Protein AF-A0A949MNJ6-F1 (afdb_monomer)

Nearest PDB structures (foldseek):
  7ras-assembly1_B  TM=1.450E-01  e=8.920E+00  Mus musculus

Secondary structure (DSSP, 8-state):
-------------------HHHHHHHHHHHHHHHHHTSSSS--HHHHHHHHSB-HHHHHHHHHHHHHHHHHHHTT-TTHHHHHHHHHHHHHHHHHHHHH--SSHHHHHHHHHHHHHHHHHHHHHH-HHHHHHHHHHHHHHHHHHHHHHHHHH-SSSEE--THHHHHHHHHHHTTS-------THHHH-SS-GGGS------GGGGGS--HHHHHHHHHHHHHHHHHIIIIIHHHHHHHSTTEE---HHHHHHHHHHHHHHHHHHHHHHH--TTTHHHHHHHHHHHHHHHTTT--HHHHHHHHHHHHT--HHHHHHHHHTTTTS----

Mean predicted aligned error: 15.35 Å

Radius of gyration: 26.34 Å; Cα contacts (8 Å, |Δi|>4): 327; chains: 1; bounding box: 56×51×74 Å

Foldseek 3Di:
DDPPPPDDDPDDPLPPDDLPLLVVLLVLLVVLACVLPDDPPDASLRVLLVQADFLQVLVVLVVLLVVLVVVVVVVNPCSVVSNVVSVVSLLRRLQSQLRRDRDPVQSVVQSVLSNVLSSLLCSRLHDVLSVVLLSCQSHPLSVVVSVQCVVPPNQFGEGYNLSVSLLSLLLLVLNADPPPPVCVVVPPDDDCPPPDPPPPPPCVVVSDHVVCSVVVVVCVVVVVVVCCVPVVVVVCVVRPRYDHDDPRSSVVSSNSSNVSNNVSVPVVQDPSVCRVVLVQLQVQLVVLVVVVDDNLVSLVVSCVVSVHDSVVSCVSNVVCVPPDDPD

pLDDT: mean 72.41, std 18.35, range [28.73, 92.75]

Solvent-accessible surface area (backbone atoms only — not comparable to full-atom values): 17923 Å² total; per-residue (Å²): 137,82,84,80,82,80,70,73,77,83,80,71,78,67,48,92,58,80,48,58,61,24,50,49,51,35,53,48,30,52,49,43,28,50,64,28,67,34,90,81,81,54,52,34,62,57,42,43,65,72,49,27,40,28,29,50,63,53,51,50,52,49,53,50,35,54,52,29,45,54,40,28,76,71,67,44,84,68,22,60,59,53,32,52,50,49,51,51,50,51,52,49,21,34,47,45,12,37,30,28,49,81,45,73,69,55,43,54,52,48,39,51,51,43,37,59,51,35,31,60,45,24,30,67,67,33,58,74,52,43,52,53,51,49,56,49,34,36,49,58,33,55,56,42,38,38,62,56,31,52,76,75,48,32,83,36,25,40,35,28,40,51,44,40,49,31,13,49,53,21,32,50,68,65,60,69,68,82,76,79,72,78,55,68,85,79,64,80,74,88,76,68,92,76,56,74,77,73,76,75,57,72,65,65,77,66,57,78,56,55,69,51,52,53,49,50,46,50,49,48,52,50,47,48,52,53,29,51,75,56,48,39,58,51,47,41,70,76,38,73,59,60,38,65,79,51,73,69,21,33,55,50,14,19,51,49,19,26,50,54,47,43,50,51,51,50,67,75,57,47,68,74,88,50,46,59,61,50,53,52,47,50,52,47,27,52,61,43,39,74,70,77,44,57,73,72,56,20,35,48,51,35,14,65,76,67,77,42,61,46,68,60,46,45,52,58,50,62,76,40,76,84,79,76,81,85,127

Sequence (327 aa):
MVEMNSRPKIQFDAQHTKPLASFMLIILCGSVYVMAAGPTGSSSDDWITNNCFNPAKCAATWGETVQLFVAGLKGTPNAFALVSTNISDLVKICFLSAFASADRYQVVINCYLLWVFGASMEQRIGFARIFMLVLLAVLLPWFVVGFEAATRDPASTYYSPFLMLSTLVGASFVFPPEKKINTEWFKSSRGDIFAKQEELDLMSRYQFKPMMFLSLFIVLEAGIYFYNLGFGKVLEAHHPGLKTFALLACAAAVMLGYLTVSLIVWSATGSLKDGPMRLITVKMYNDILKLDVGHETAIKGTAHALGLPPERVKEWVMKQKGKMRVS

Structure (mmCIF, N/CA/C/O backbone):
data_AF-A0A949MNJ6-F1
#
_entry.id   AF-A0A949MNJ6-F1
#
loop_
_atom_site.group_PDB
_atom_site.id
_atom_site.type_symbol
_atom_site.label_atom_id
_atom_site.label_alt_id
_atom_site.label_comp_id
_atom_site.label_asym_id
_atom_site.label_entity_id
_atom_site.label_seq_id
_atom_site.pdbx_PDB_ins_code
_atom_site.Cartn_x
_atom_site.Cartn_y
_atom_site.Cartn_z
_atom_site.occupancy
_atom_site.B_iso_or_equiv
_atom_site.auth_seq_id
_atom_site.auth_comp_id
_atom_site.auth_asym_id
_atom_site.auth_atom_id
_atom_site.pdbx_PDB_model_num
ATOM 1 N N . MET A 1 1 ? 0.843 0.384 47.907 1.00 31.45 1 MET A N 1
ATOM 2 C CA . MET A 1 1 ? 1.241 1.181 46.728 1.00 31.45 1 MET A CA 1
ATOM 3 C C . MET A 1 1 ? 0.467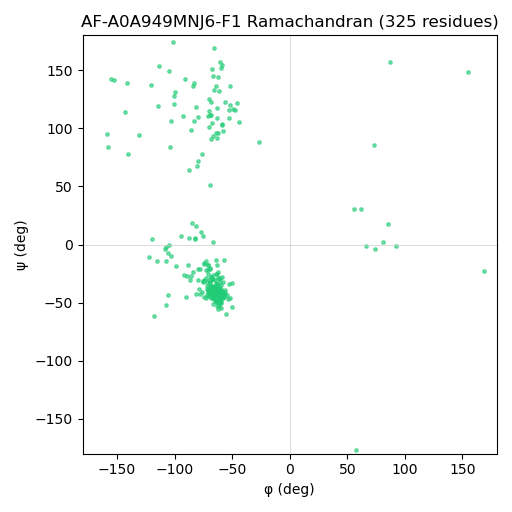 0.647 45.540 1.00 31.45 1 MET A C 1
ATOM 5 O O . MET A 1 1 ? 0.696 -0.487 45.149 1.00 31.45 1 MET A O 1
ATOM 9 N N . VAL A 1 2 ? -0.528 1.396 45.069 1.00 29.53 2 VAL A N 1
ATOM 10 C CA . VAL A 1 2 ? -1.395 0.999 43.951 1.00 29.53 2 VAL A CA 1
ATOM 11 C C . VAL A 1 2 ? -0.931 1.788 42.735 1.00 29.53 2 VAL A C 1
ATOM 13 O O . VAL A 1 2 ? -1.145 2.995 42.668 1.00 29.53 2 VAL A O 1
ATOM 16 N N . GLU A 1 3 ? -0.256 1.128 41.798 1.00 28.73 3 GLU A N 1
ATOM 17 C CA . GLU A 1 3 ? 0.040 1.717 40.493 1.00 28.73 3 GLU A CA 1
ATOM 18 C C . GLU A 1 3 ? -1.265 1.835 39.695 1.00 28.73 3 GLU A C 1
ATOM 20 O O . GLU A 1 3 ? -1.782 0.868 39.133 1.00 28.73 3 GLU A O 1
ATOM 25 N N . MET A 1 4 ? -1.824 3.046 39.662 1.00 31.41 4 MET A N 1
ATOM 26 C CA . MET A 1 4 ? -2.890 3.424 38.740 1.00 31.41 4 MET A CA 1
ATOM 27 C C . MET A 1 4 ? -2.336 3.455 37.312 1.00 31.41 4 MET A C 1
ATOM 29 O O . MET A 1 4 ? -1.866 4.480 36.826 1.00 31.41 4 MET A O 1
ATOM 33 N N . ASN A 1 5 ? -2.423 2.329 36.610 1.00 31.14 5 ASN A N 1
ATOM 34 C CA . ASN A 1 5 ? -2.185 2.260 35.171 1.00 31.14 5 ASN A CA 1
ATOM 35 C C . ASN A 1 5 ? -3.449 2.738 34.422 1.00 31.14 5 ASN A C 1
ATOM 37 O O . ASN A 1 5 ? -4.169 1.962 33.795 1.00 31.14 5 ASN A O 1
ATOM 41 N N . SER A 1 6 ? -3.775 4.028 34.541 1.00 34.22 6 SER A N 1
ATOM 42 C CA . SER A 1 6 ? -4.946 4.669 33.926 1.00 34.22 6 SER A CA 1
ATOM 43 C C . SER A 1 6 ? -4.643 5.158 32.506 1.00 34.22 6 SER A C 1
ATOM 45 O O . SER A 1 6 ? -4.700 6.347 32.197 1.00 34.22 6 SER A O 1
ATOM 47 N N . ARG A 1 7 ? -4.340 4.235 31.587 1.00 32.69 7 ARG A N 1
ATOM 48 C CA . ARG A 1 7 ? -4.416 4.560 30.155 1.00 32.69 7 ARG A CA 1
ATOM 49 C C . ARG A 1 7 ? -5.879 4.441 29.709 1.00 32.69 7 ARG A C 1
ATOM 51 O O . ARG A 1 7 ? -6.425 3.341 29.810 1.00 32.69 7 ARG A O 1
ATOM 58 N N . PRO A 1 8 ? -6.539 5.511 29.224 1.00 32.22 8 PRO A N 1
ATOM 59 C CA . PRO A 1 8 ? -7.852 5.377 28.603 1.00 32.22 8 PRO A CA 1
ATOM 60 C C . PRO A 1 8 ? -7.784 4.392 27.443 1.00 32.22 8 PRO A C 1
ATOM 62 O O . PRO A 1 8 ? -7.027 4.586 26.493 1.00 32.22 8 PRO A O 1
ATOM 65 N N . LYS A 1 9 ? -8.604 3.344 27.509 1.00 36.81 9 LYS A N 1
ATOM 66 C CA . LYS A 1 9 ? -8.936 2.547 26.333 1.00 36.81 9 LYS A CA 1
ATOM 67 C C . LYS A 1 9 ? -9.835 3.399 25.450 1.00 36.81 9 LYS A C 1
ATOM 69 O O . LYS A 1 9 ? -10.969 3.689 25.816 1.00 36.81 9 LYS A O 1
ATOM 74 N N . ILE A 1 10 ? -9.306 3.816 24.308 1.00 36.22 10 ILE A N 1
ATOM 75 C CA . ILE A 1 10 ? -10.108 4.383 23.232 1.00 36.22 10 ILE A CA 1
ATOM 76 C C . ILE A 1 10 ? -10.972 3.233 22.706 1.00 36.22 10 ILE A C 1
ATOM 78 O O . ILE A 1 10 ? -10.456 2.323 22.063 1.00 36.22 10 ILE A O 1
ATOM 82 N N . GLN A 1 11 ? -12.258 3.235 23.050 1.00 36.28 11 GLN A N 1
ATOM 83 C CA . GLN A 1 11 ? -13.247 2.368 22.419 1.00 36.28 11 GLN A CA 1
ATOM 84 C C . GLN A 1 11 ? -13.619 3.010 21.084 1.00 36.28 11 GLN A C 1
ATOM 86 O O . GLN A 1 11 ? -14.237 4.073 21.050 1.00 36.28 11 GLN A O 1
ATOM 91 N N . PHE A 1 12 ? -13.194 2.395 19.986 1.00 40.16 12 PHE A N 1
ATOM 92 C CA . PHE A 1 12 ? -13.886 2.569 18.718 1.00 40.16 12 PHE A CA 1
ATOM 93 C C . PHE A 1 12 ? -14.894 1.431 18.659 1.00 40.16 12 PHE A C 1
ATOM 95 O O . PHE A 1 12 ? -14.480 0.278 18.556 1.00 40.16 12 PHE A O 1
ATOM 102 N N . ASP A 1 13 ? -16.190 1.736 18.762 1.00 40.47 13 ASP A N 1
ATOM 103 C CA . ASP A 1 13 ? -17.213 0.751 18.415 1.00 40.47 13 ASP A CA 1
ATOM 104 C C . ASP A 1 13 ? -16.883 0.236 17.017 1.00 40.47 13 ASP A C 1
ATOM 106 O O . ASP A 1 13 ? -16.781 1.025 16.070 1.00 40.47 13 ASP A O 1
ATOM 110 N N . ALA A 1 14 ? -16.650 -1.074 16.904 1.00 46.19 14 ALA A N 1
ATOM 111 C CA . ALA A 1 14 ? -16.498 -1.719 15.615 1.00 46.19 14 ALA A CA 1
ATOM 112 C C . ALA A 1 14 ? -17.793 -1.452 14.854 1.00 46.19 14 ALA A C 1
ATOM 114 O O . ALA A 1 14 ? -18.839 -2.033 15.149 1.00 46.19 14 ALA A O 1
ATOM 115 N N . GLN A 1 15 ? -17.752 -0.514 13.912 1.00 48.38 15 GLN A N 1
ATOM 116 C CA . GLN A 1 15 ? -18.894 -0.294 13.054 1.00 48.38 15 GLN A CA 1
ATOM 117 C C . GLN A 1 15 ? -19.075 -1.599 12.281 1.00 48.38 15 GLN A C 1
ATOM 119 O O . GLN A 1 15 ? -18.187 -2.011 11.537 1.00 48.38 15 GLN A O 1
ATOM 124 N N . HIS A 1 16 ? -20.220 -2.262 12.461 1.00 52.50 16 HIS A N 1
ATOM 125 C CA . HIS A 1 16 ? -20.657 -3.380 11.621 1.00 52.50 16 HIS A CA 1
ATOM 126 C C . HIS A 1 16 ? -21.025 -2.869 10.215 1.00 52.50 16 HIS A C 1
ATOM 128 O O . HIS A 1 16 ? -22.112 -3.102 9.689 1.00 52.50 16 HIS A O 1
ATOM 134 N N . THR A 1 17 ? -20.129 -2.105 9.601 1.00 57.72 17 THR A N 1
ATOM 135 C CA . THR A 1 17 ? -20.214 -1.673 8.217 1.00 57.72 17 THR A CA 1
ATOM 136 C C . THR A 1 17 ? -19.647 -2.783 7.343 1.00 57.72 17 THR A C 1
ATOM 138 O O . THR A 1 17 ? -18.642 -3.425 7.659 1.00 57.72 17 THR A O 1
ATOM 141 N N . LYS A 1 18 ? -20.342 -3.069 6.239 1.00 77.19 18 LYS A N 1
ATOM 142 C CA . LYS A 1 18 ? -19.874 -4.045 5.253 1.00 77.19 18 LYS A CA 1
ATOM 143 C C . LYS A 1 18 ? -18.536 -3.548 4.681 1.00 77.19 18 LYS A C 1
ATOM 145 O O . LYS A 1 18 ? -18.480 -2.376 4.308 1.00 77.19 18 LYS A O 1
ATOM 150 N N . PRO A 1 19 ? -17.492 -4.394 4.600 1.00 80.62 19 PRO A N 1
ATOM 151 C CA . PRO A 1 19 ? -16.158 -3.980 4.171 1.00 80.62 19 PRO A CA 1
ATOM 152 C C . PRO A 1 19 ? -16.097 -3.795 2.642 1.00 80.62 19 PRO A C 1
ATOM 154 O O . PRO A 1 19 ? -15.649 -4.670 1.897 1.00 80.62 19 PRO A O 1
ATOM 157 N N . LEU A 1 20 ? -16.630 -2.670 2.165 1.00 85.75 20 LEU A N 1
ATOM 158 C CA . LEU A 1 20 ? -16.758 -2.334 0.748 1.00 85.75 20 LEU A CA 1
ATOM 159 C C . LEU A 1 20 ? -15.402 -2.031 0.108 1.00 85.75 20 LEU A C 1
ATOM 161 O O . LEU A 1 20 ? -15.148 -2.503 -0.999 1.00 85.75 20 LEU A O 1
ATOM 165 N N . ALA A 1 21 ? -14.525 -1.283 0.783 1.00 84.56 21 ALA A N 1
ATOM 166 C CA . ALA A 1 21 ? -13.201 -0.962 0.244 1.00 84.56 21 ALA A CA 1
ATOM 167 C C . ALA A 1 21 ? -12.372 -2.236 0.071 1.00 84.56 21 ALA A C 1
ATOM 169 O O . ALA A 1 21 ? -11.748 -2.443 -0.965 1.00 84.56 21 ALA A O 1
ATOM 170 N N . SER A 1 22 ? -12.427 -3.131 1.051 1.00 85.94 22 SER A N 1
ATOM 171 C CA . SER A 1 22 ? -11.713 -4.409 1.023 1.00 85.94 22 SER A CA 1
ATOM 172 C C . SER A 1 22 ? -12.217 -5.316 -0.096 1.00 85.94 22 SER A C 1
ATOM 174 O O . SER A 1 22 ? -11.424 -5.965 -0.772 1.00 85.94 22 SER A O 1
ATOM 176 N N . PHE A 1 23 ? -13.528 -5.317 -0.350 1.00 87.94 23 PHE A N 1
ATOM 177 C CA . PHE A 1 23 ? -14.102 -6.020 -1.495 1.00 87.94 23 PHE A CA 1
ATOM 178 C C . PHE A 1 23 ? -13.639 -5.425 -2.835 1.00 87.94 23 PHE A C 1
ATOM 180 O O . PHE A 1 23 ? -13.304 -6.171 -3.755 1.00 87.94 23 PHE A O 1
ATOM 187 N N . MET A 1 24 ? -13.537 -4.094 -2.938 1.00 89.75 24 MET A N 1
ATOM 188 C CA . MET A 1 24 ? -12.970 -3.437 -4.123 1.00 89.75 24 MET A CA 1
ATOM 189 C C . MET A 1 24 ? -11.509 -3.843 -4.363 1.00 89.75 24 MET A C 1
ATOM 191 O O . MET A 1 24 ? -11.145 -4.090 -5.509 1.00 89.75 24 MET A O 1
ATOM 195 N N . LEU A 1 25 ? -10.686 -3.983 -3.315 1.00 88.69 25 LEU A N 1
ATOM 196 C CA . LEU A 1 25 ? -9.294 -4.446 -3.454 1.00 88.69 25 LEU A CA 1
ATOM 197 C C . LEU A 1 25 ? -9.201 -5.847 -4.070 1.00 88.69 25 LEU A C 1
ATOM 199 O O . LEU A 1 25 ? -8.321 -6.098 -4.890 1.00 88.69 25 LEU A O 1
ATOM 203 N N . ILE A 1 26 ? -10.117 -6.746 -3.704 1.00 90.19 26 ILE A N 1
ATOM 204 C CA . ILE A 1 26 ? -10.180 -8.106 -4.261 1.00 90.19 26 ILE A CA 1
ATOM 205 C C . ILE A 1 26 ? -10.538 -8.059 -5.742 1.00 90.19 26 ILE A C 1
ATOM 207 O O . ILE A 1 26 ? -9.882 -8.713 -6.551 1.00 90.19 26 ILE A O 1
ATOM 211 N N . ILE A 1 27 ? -11.553 -7.268 -6.105 1.00 91.94 27 ILE A N 1
ATOM 212 C CA . ILE A 1 27 ? -11.947 -7.090 -7.508 1.00 91.94 27 ILE A CA 1
ATOM 213 C C . ILE A 1 27 ? -10.777 -6.524 -8.313 1.00 91.94 27 ILE A C 1
ATOM 215 O O . ILE A 1 27 ? -10.504 -7.019 -9.403 1.00 91.94 27 ILE A O 1
ATOM 219 N N . LEU A 1 28 ? -10.058 -5.536 -7.774 1.00 91.62 28 LEU A N 1
ATOM 220 C CA . LEU A 1 28 ? -8.891 -4.954 -8.433 1.00 91.62 28 LEU A CA 1
ATOM 221 C C . LEU A 1 28 ? -7.790 -5.997 -8.652 1.00 91.62 28 LEU A C 1
ATOM 223 O O . LEU A 1 28 ? -7.343 -6.156 -9.786 1.00 91.62 28 LEU A O 1
ATOM 227 N N . CYS A 1 29 ? -7.426 -6.769 -7.626 1.00 88.88 29 CYS A N 1
ATOM 228 C CA . CYS A 1 29 ? -6.426 -7.834 -7.746 1.00 88.88 29 CYS A CA 1
ATOM 229 C C . CYS A 1 29 ? -6.834 -8.895 -8.785 1.00 88.88 29 CYS A C 1
ATOM 231 O O . CYS A 1 29 ? -6.041 -9.253 -9.657 1.00 88.88 29 CYS A O 1
ATOM 233 N N . GLY A 1 30 ? -8.098 -9.330 -8.767 1.00 88.12 30 GLY A N 1
ATOM 234 C CA . GLY A 1 30 ? -8.631 -10.260 -9.763 1.00 88.12 30 GLY A CA 1
ATOM 235 C C . GLY A 1 30 ? -8.646 -9.680 -11.180 1.00 88.12 30 GLY A C 1
ATOM 236 O O . GLY A 1 30 ? -8.274 -10.364 -12.128 1.00 88.12 30 GLY A O 1
ATOM 237 N N . SER A 1 31 ? -9.026 -8.411 -11.338 1.00 90.38 31 SER A N 1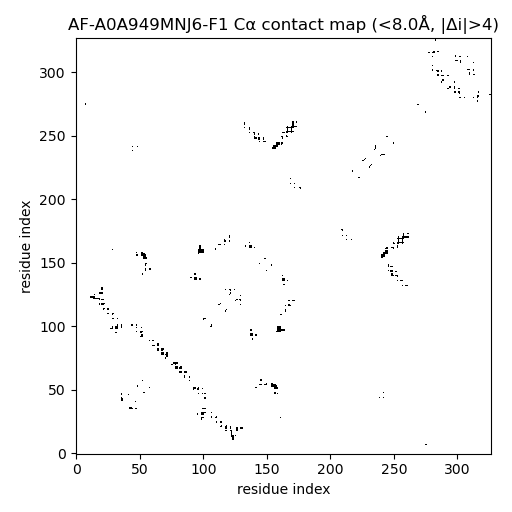
ATOM 238 C CA . SER A 1 31 ? -9.084 -7.754 -12.649 1.00 90.38 31 SER A CA 1
ATOM 239 C C . SER A 1 31 ? -7.701 -7.594 -13.277 1.00 90.38 31 SER A C 1
ATOM 241 O O . SER A 1 31 ? -7.533 -7.915 -14.450 1.00 90.38 31 SER A O 1
ATOM 243 N N . VAL A 1 32 ? -6.695 -7.189 -12.495 1.00 90.38 32 VAL A N 1
ATOM 244 C CA . VAL A 1 32 ? -5.314 -7.048 -12.973 1.00 90.38 32 VAL A CA 1
ATOM 245 C C . VAL A 1 32 ? -4.732 -8.410 -13.336 1.00 90.38 32 VAL A C 1
ATOM 247 O O . VAL A 1 32 ? -4.051 -8.526 -14.352 1.00 90.38 32 VAL A O 1
ATOM 250 N N . TYR A 1 33 ? -5.063 -9.464 -12.585 1.00 89.00 33 TYR A N 1
ATOM 251 C CA . TYR A 1 33 ? -4.698 -10.820 -12.985 1.00 89.00 33 TYR A CA 1
ATOM 252 C C . TYR A 1 33 ? -5.325 -11.231 -14.320 1.00 89.00 33 TYR A C 1
ATOM 254 O O . TYR A 1 33 ? -4.632 -11.762 -15.180 1.00 89.00 33 TYR A O 1
ATOM 262 N N . VAL A 1 34 ? -6.618 -10.968 -14.530 1.00 88.56 34 VAL A N 1
ATOM 263 C CA . VAL A 1 34 ? -7.287 -11.275 -15.806 1.00 88.56 34 VAL A CA 1
ATOM 264 C C . VAL A 1 34 ? -6.680 -10.473 -16.962 1.00 88.56 34 VAL A C 1
ATOM 266 O O . VAL A 1 34 ? -6.575 -10.998 -18.066 1.00 88.56 34 VAL A O 1
ATOM 269 N N . MET A 1 35 ? -6.237 -9.235 -16.719 1.00 87.38 35 MET A N 1
ATOM 270 C CA . MET A 1 35 ? -5.495 -8.447 -17.710 1.00 87.38 35 MET A CA 1
ATOM 271 C C . MET A 1 35 ? -4.139 -9.076 -18.046 1.00 87.38 35 MET A C 1
ATOM 273 O O . MET A 1 35 ? -3.780 -9.123 -19.220 1.00 87.38 35 MET A O 1
ATOM 277 N N . ALA A 1 36 ? -3.418 -9.585 -17.043 1.00 83.69 36 ALA A N 1
ATOM 278 C CA . ALA A 1 36 ? -2.136 -10.263 -17.229 1.00 83.69 36 ALA A CA 1
ATOM 279 C C . ALA A 1 36 ? -2.276 -11.629 -17.921 1.00 83.69 36 ALA A C 1
ATOM 281 O O . ALA A 1 36 ? -1.468 -11.979 -18.772 1.00 83.69 36 ALA A O 1
ATOM 282 N N . ALA A 1 37 ? -3.322 -12.385 -17.583 1.00 79.62 37 ALA A N 1
ATOM 283 C CA . ALA A 1 37 ? -3.624 -13.707 -18.131 1.00 79.62 37 ALA A CA 1
ATOM 284 C C . ALA A 1 37 ? -4.467 -13.663 -19.425 1.00 79.62 37 ALA A C 1
ATOM 286 O O . ALA A 1 37 ? -4.939 -14.703 -19.889 1.00 79.62 37 ALA A O 1
ATOM 287 N N . GLY A 1 38 ? -4.723 -12.465 -19.961 1.00 69.94 38 GLY A N 1
ATOM 288 C CA . GLY A 1 38 ? -5.657 -12.217 -21.056 1.00 69.94 38 GLY A CA 1
ATOM 289 C C . GLY A 1 38 ? -5.257 -12.836 -22.408 1.00 69.94 38 GLY A C 1
ATOM 290 O O . GLY A 1 38 ? -4.135 -13.297 -22.599 1.00 69.94 38 GLY A O 1
ATOM 291 N N . PRO A 1 39 ? -6.175 -12.828 -23.394 1.00 52.25 39 PRO A N 1
ATOM 292 C CA . PRO A 1 39 ? -6.098 -13.640 -24.615 1.00 52.25 39 PRO A CA 1
ATOM 293 C C . PRO A 1 39 ? -5.115 -13.124 -25.682 1.00 52.25 39 PRO A C 1
ATOM 295 O O . PRO A 1 39 ? -5.134 -13.607 -26.811 1.00 52.25 39 PRO A O 1
ATOM 298 N N . THR A 1 40 ? -4.255 -12.152 -25.370 1.00 54.53 40 THR A N 1
ATOM 299 C CA . THR A 1 40 ? -3.349 -11.503 -26.338 1.00 54.53 40 THR A CA 1
ATOM 300 C C . THR A 1 40 ? -2.140 -12.353 -26.748 1.00 54.53 40 THR A C 1
ATOM 302 O O . THR A 1 40 ? -1.270 -11.862 -27.458 1.00 54.53 40 THR A O 1
ATOM 305 N N . GLY A 1 41 ? -2.068 -13.624 -26.338 1.00 47.28 41 GLY A N 1
ATOM 306 C CA . GLY A 1 41 ? -1.015 -14.565 -26.748 1.00 47.28 41 GLY A CA 1
ATOM 307 C C . GLY A 1 41 ? 0.353 -14.336 -26.093 1.00 47.28 41 GLY A C 1
ATOM 308 O O . GLY A 1 41 ? 1.260 -15.135 -26.301 1.00 47.28 41 GLY A O 1
ATOM 309 N N . SER A 1 42 ? 0.496 -13.282 -25.287 1.00 58.75 42 SER A N 1
ATOM 310 C CA . SER A 1 42 ? 1.649 -13.017 -24.428 1.00 58.75 42 SER A CA 1
ATOM 311 C C . SER A 1 42 ? 1.520 -13.798 -23.122 1.00 58.75 42 SER A C 1
ATOM 313 O O . SER A 1 42 ? 0.427 -13.856 -22.554 1.00 58.75 42 SER A O 1
ATOM 315 N N . SER A 1 43 ? 2.616 -14.376 -22.629 1.00 75.00 43 SER A N 1
ATOM 316 C CA . SER A 1 43 ? 2.619 -15.002 -21.303 1.00 75.00 43 SER A CA 1
ATOM 317 C C . SER A 1 43 ? 2.277 -13.963 -20.221 1.00 75.00 43 SER A C 1
ATOM 319 O O . SER A 1 43 ? 2.473 -12.759 -20.419 1.00 75.00 43 SER A 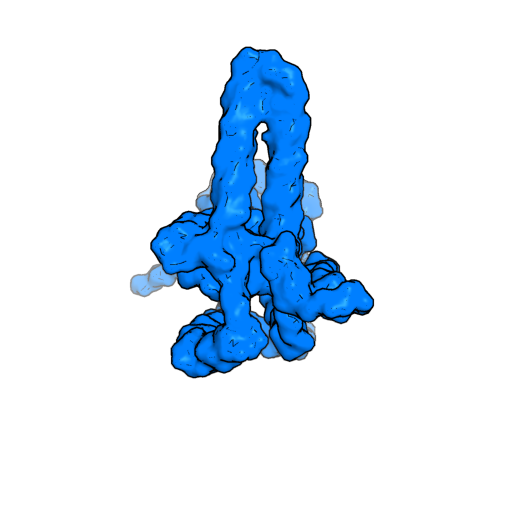O 1
ATOM 321 N N . SER A 1 44 ? 1.776 -14.406 -19.061 1.00 79.12 44 SER A N 1
ATOM 322 C CA . SER A 1 44 ? 1.584 -13.536 -17.886 1.00 79.12 44 SER A CA 1
ATOM 323 C C . SER A 1 44 ? 2.843 -12.730 -17.565 1.00 79.12 44 SER A C 1
ATOM 325 O O . SER A 1 44 ? 2.770 -11.574 -17.149 1.00 79.12 44 SER A O 1
ATOM 327 N N . ASP A 1 45 ? 3.999 -13.328 -17.826 1.00 83.06 45 ASP A N 1
ATOM 328 C CA . ASP A 1 45 ? 5.312 -12.785 -17.522 1.00 83.06 45 ASP A CA 1
ATOM 329 C C . ASP A 1 45 ? 5.661 -11.618 -18.430 1.00 83.06 45 ASP A C 1
ATOM 331 O O . ASP A 1 45 ? 6.157 -10.593 -17.959 1.00 83.06 45 ASP A O 1
ATOM 335 N N . ASP A 1 46 ? 5.344 -11.735 -19.720 1.00 85.31 46 ASP A N 1
ATOM 336 C CA . ASP A 1 46 ? 5.526 -10.659 -20.690 1.00 85.31 46 ASP A CA 1
ATOM 337 C C . ASP A 1 46 ? 4.658 -9.458 -20.320 1.00 85.31 46 ASP A C 1
ATOM 339 O O . ASP A 1 46 ? 5.105 -8.308 -20.375 1.00 85.31 46 ASP A O 1
ATOM 343 N N . TRP A 1 47 ? 3.412 -9.704 -19.908 1.00 89.25 47 TRP A N 1
ATOM 344 C CA . TRP A 1 47 ? 2.528 -8.625 -19.483 1.00 89.25 47 TRP A CA 1
ATOM 345 C C . TRP A 1 47 ? 3.068 -7.932 -18.228 1.00 89.25 47 TRP A C 1
ATOM 347 O O . TRP A 1 47 ? 3.145 -6.700 -18.199 1.00 89.25 47 TRP A O 1
ATOM 357 N N . ILE A 1 48 ? 3.496 -8.699 -17.221 1.00 88.81 48 ILE A N 1
ATOM 358 C CA . ILE A 1 48 ? 4.056 -8.164 -15.972 1.00 88.81 48 ILE A CA 1
ATOM 359 C C . ILE A 1 48 ? 5.337 -7.374 -16.255 1.00 88.81 48 ILE A C 1
ATOM 361 O O . ILE A 1 48 ? 5.454 -6.230 -15.824 1.00 88.81 48 ILE A O 1
ATOM 365 N N . THR A 1 49 ? 6.259 -7.916 -17.046 1.00 88.69 49 THR A N 1
ATOM 366 C CA . THR A 1 49 ? 7.543 -7.274 -17.393 1.00 88.69 49 THR A CA 1
ATOM 367 C C . THR A 1 49 ? 7.367 -5.938 -18.129 1.00 88.69 49 THR A C 1
ATOM 369 O O . THR A 1 49 ? 8.206 -5.031 -18.035 1.00 88.69 49 THR A O 1
ATOM 372 N N . ASN A 1 50 ? 6.266 -5.790 -18.866 1.00 88.50 50 ASN A N 1
ATOM 373 C CA . ASN A 1 50 ? 5.968 -4.583 -19.632 1.00 88.50 50 ASN A CA 1
ATOM 374 C C . ASN A 1 50 ? 5.142 -3.543 -18.867 1.00 88.50 50 ASN A C 1
ATOM 376 O O . ASN A 1 50 ? 5.255 -2.360 -19.177 1.00 88.50 50 ASN A O 1
ATOM 380 N N . ASN A 1 51 ? 4.343 -3.957 -17.880 1.00 90.19 51 ASN A N 1
ATOM 381 C CA . ASN A 1 51 ? 3.385 -3.074 -17.203 1.00 90.19 51 ASN A CA 1
ATOM 382 C C . ASN A 1 51 ? 3.681 -2.836 -15.712 1.00 90.19 51 ASN A C 1
ATOM 384 O O . ASN A 1 51 ? 3.096 -1.925 -15.125 1.00 90.19 51 ASN A O 1
ATOM 388 N N . CYS A 1 52 ? 4.554 -3.637 -15.094 1.00 91.69 52 CYS A N 1
ATOM 389 C CA . CYS A 1 52 ? 4.903 -3.529 -13.677 1.00 91.69 52 CYS A CA 1
ATOM 390 C C . CYS A 1 52 ? 6.252 -2.828 -13.449 1.00 91.69 52 CYS A C 1
ATOM 392 O O . CYS A 1 52 ? 6.970 -2.457 -14.379 1.00 91.69 52 CYS A O 1
ATOM 394 N N . PHE A 1 53 ? 6.567 -2.597 -12.177 1.00 91.31 53 PHE A N 1
ATOM 395 C CA . PHE A 1 53 ? 7.650 -1.741 -11.730 1.00 91.31 53 PHE A CA 1
ATOM 396 C C . PHE A 1 53 ? 9.003 -2.346 -12.079 1.00 91.31 53 PHE A C 1
ATOM 398 O O . PHE A 1 53 ? 9.430 -3.340 -11.498 1.00 91.31 53 PHE A O 1
ATOM 405 N N . ASN A 1 54 ? 9.714 -1.711 -13.001 1.00 91.69 54 ASN A N 1
ATOM 406 C CA . ASN A 1 54 ? 11.081 -2.068 -13.336 1.00 91.69 54 ASN A CA 1
ATOM 407 C C . ASN A 1 54 ? 12.003 -0.903 -12.933 1.00 91.69 54 ASN A C 1
ATOM 409 O O . ASN A 1 54 ? 11.829 0.197 -13.467 1.00 91.69 54 ASN A O 1
ATOM 413 N N . PRO A 1 55 ? 12.970 -1.103 -12.019 1.00 88.62 55 PRO A N 1
ATOM 414 C CA . PRO A 1 55 ? 13.794 -0.022 -11.488 1.00 88.62 55 PRO A CA 1
ATOM 415 C C . PRO A 1 55 ? 14.549 0.743 -12.575 1.00 88.62 55 PRO A C 1
ATOM 417 O O . PRO A 1 55 ? 14.574 1.970 -12.532 1.00 88.62 55 PRO A O 1
ATOM 420 N N . ALA A 1 56 ? 15.114 0.051 -13.573 1.00 86.44 56 ALA A N 1
ATOM 421 C CA . ALA A 1 56 ? 15.823 0.702 -14.671 1.00 86.44 56 ALA A CA 1
ATOM 422 C C . ALA A 1 56 ? 14.888 1.576 -15.521 1.00 86.44 56 ALA A C 1
ATOM 424 O O . ALA A 1 56 ? 15.210 2.737 -15.789 1.00 86.44 56 ALA A O 1
ATOM 425 N N . LYS A 1 57 ? 13.711 1.054 -15.899 1.00 85.19 57 LYS A N 1
ATOM 426 C CA . LYS A 1 57 ? 12.715 1.817 -16.676 1.00 85.19 57 LYS A CA 1
ATOM 427 C C . LYS A 1 57 ? 12.211 3.028 -15.883 1.00 85.19 57 LYS A C 1
ATOM 429 O O . LYS A 1 57 ? 12.229 4.145 -16.388 1.00 85.19 57 LYS A O 1
ATOM 434 N N . CYS A 1 58 ? 11.831 2.827 -14.621 1.00 87.12 58 CYS A N 1
ATOM 435 C CA . CYS A 1 58 ? 11.301 3.889 -13.766 1.00 87.12 58 CYS A CA 1
ATOM 436 C C . CYS A 1 58 ? 12.349 4.962 -13.434 1.00 87.12 58 CYS A C 1
ATOM 438 O O . CYS A 1 58 ? 12.006 6.142 -13.383 1.00 87.12 58 CYS A O 1
ATOM 440 N N . ALA A 1 59 ? 13.620 4.590 -13.245 1.00 85.56 59 ALA A N 1
ATOM 441 C CA . ALA A 1 59 ? 14.702 5.549 -13.026 1.00 85.56 59 ALA A CA 1
ATOM 442 C C . ALA A 1 59 ? 14.933 6.442 -14.255 1.00 85.56 59 ALA A C 1
ATOM 444 O O . ALA A 1 59 ? 15.120 7.650 -14.100 1.00 85.56 59 ALA A O 1
ATOM 445 N N . ALA A 1 60 ? 14.864 5.875 -15.465 1.00 85.38 60 ALA A N 1
ATOM 446 C CA . ALA A 1 60 ? 14.950 6.642 -16.705 1.00 85.38 60 ALA A CA 1
ATOM 447 C C . ALA A 1 60 ? 13.782 7.634 -16.835 1.00 85.38 60 ALA A C 1
ATOM 449 O O . ALA A 1 60 ? 14.016 8.829 -17.018 1.00 85.38 60 ALA A O 1
ATOM 450 N N . THR A 1 61 ? 12.542 7.172 -16.632 1.00 86.31 61 THR A N 1
ATOM 451 C CA . THR A 1 61 ? 11.345 8.032 -16.657 1.00 86.31 61 THR A CA 1
ATOM 452 C C . THR A 1 61 ? 11.416 9.138 -15.602 1.00 86.31 61 THR A C 1
ATOM 454 O O . THR A 1 61 ? 11.053 10.284 -15.871 1.00 86.31 61 THR A O 1
ATOM 457 N N . TRP A 1 62 ? 11.916 8.839 -14.399 1.00 84.75 62 TRP A N 1
ATOM 458 C CA . TRP A 1 62 ? 12.101 9.844 -13.351 1.00 84.75 62 TRP A CA 1
ATOM 459 C C . TRP A 1 62 ? 13.149 10.893 -13.739 1.00 84.75 62 TRP A C 1
ATOM 461 O O . TRP A 1 62 ? 12.900 12.091 -13.603 1.00 84.75 62 TRP A O 1
ATOM 471 N N . GLY A 1 63 ? 14.296 10.461 -14.271 1.00 85.88 63 GLY A N 1
ATOM 472 C CA . GLY A 1 63 ? 15.342 11.358 -14.764 1.00 85.88 63 GLY A CA 1
ATOM 473 C C . GLY A 1 63 ? 14.837 12.295 -15.862 1.00 85.88 63 GLY A C 1
ATOM 474 O O . GLY A 1 63 ? 15.057 13.505 -15.790 1.00 85.88 63 GLY A O 1
ATOM 475 N N . GLU A 1 64 ? 14.088 11.759 -16.826 1.00 87.88 64 GLU A N 1
ATOM 476 C CA . GLU A 1 64 ? 13.447 12.535 -17.890 1.00 87.88 64 GLU A CA 1
ATOM 477 C C . GLU A 1 64 ? 12.425 13.534 -17.327 1.00 87.88 64 GLU A C 1
ATOM 479 O O . GLU A 1 64 ? 12.421 14.706 -17.701 1.00 87.88 64 GLU A O 1
ATOM 484 N N . THR A 1 65 ? 11.617 13.114 -16.351 1.00 88.75 65 THR A N 1
ATOM 485 C CA . THR A 1 65 ? 10.636 13.984 -15.681 1.00 88.75 65 THR A CA 1
ATOM 486 C C . THR A 1 65 ? 11.308 15.175 -15.002 1.00 88.75 65 THR A C 1
ATOM 488 O O . THR A 1 65 ? 10.842 16.306 -15.140 1.00 88.75 65 THR A O 1
ATOM 491 N N . VAL A 1 66 ? 12.426 14.958 -14.302 1.00 89.44 66 VAL A N 1
ATOM 492 C CA . VAL A 1 66 ? 13.188 16.039 -13.655 1.00 89.44 66 VAL A CA 1
ATOM 493 C C . VAL A 1 66 ? 13.774 16.996 -14.695 1.00 89.44 66 VAL A C 1
ATOM 495 O O . VAL A 1 66 ? 13.695 18.214 -14.525 1.00 89.44 66 VAL A O 1
ATOM 498 N N . GLN A 1 67 ? 14.325 16.475 -15.793 1.00 89.81 67 GLN A N 1
ATOM 499 C CA . GLN A 1 67 ? 14.869 17.302 -16.873 1.00 89.81 67 GLN A CA 1
ATOM 500 C C . GLN A 1 67 ? 13.785 18.152 -17.546 1.00 89.81 67 GLN A C 1
ATOM 502 O O . GLN A 1 67 ? 13.980 19.355 -17.731 1.00 89.81 67 GLN A O 1
ATOM 507 N N . LEU A 1 68 ? 12.628 17.560 -17.847 1.00 89.19 68 LEU A N 1
ATOM 508 C CA . LEU A 1 68 ? 11.473 18.256 -18.416 1.00 89.19 68 LEU A CA 1
ATOM 509 C C . LEU A 1 68 ? 10.895 19.290 -17.449 1.00 89.19 68 LEU A C 1
ATOM 511 O O . LEU A 1 68 ? 10.524 20.382 -17.873 1.00 89.19 68 LEU A O 1
ATOM 515 N N . PHE A 1 69 ? 10.879 19.005 -16.147 1.00 89.62 69 PHE A N 1
ATOM 516 C CA . PHE A 1 69 ? 10.454 19.970 -15.136 1.00 89.62 69 PHE A CA 1
ATOM 517 C C . PHE A 1 69 ? 11.369 21.200 -15.120 1.00 89.62 69 PHE A C 1
ATOM 519 O O . PHE A 1 69 ? 10.893 22.335 -15.183 1.00 89.62 69 PHE A O 1
ATOM 526 N N . VAL A 1 70 ? 12.689 20.993 -15.129 1.00 91.25 70 VAL A N 1
ATOM 527 C CA . VAL A 1 70 ? 13.669 22.086 -15.230 1.00 91.25 70 VAL A CA 1
ATOM 528 C C . VAL A 1 70 ? 13.535 22.836 -16.561 1.00 91.25 70 VAL A C 1
ATOM 530 O O . VAL A 1 70 ? 13.633 24.062 -16.582 1.00 91.25 70 VAL A O 1
ATOM 533 N N . ALA A 1 71 ? 13.283 22.139 -17.671 1.00 87.00 71 ALA A N 1
ATOM 534 C CA . ALA A 1 71 ? 13.044 22.761 -18.974 1.00 87.00 71 ALA A CA 1
ATOM 535 C C . ALA A 1 71 ? 11.758 23.609 -18.991 1.00 87.00 71 ALA A C 1
ATOM 537 O O . ALA A 1 71 ? 11.748 24.694 -19.577 1.00 87.00 71 ALA A O 1
ATOM 538 N N . GLY A 1 72 ? 10.704 23.165 -18.302 1.00 88.19 72 GLY A N 1
ATOM 539 C CA . GLY A 1 72 ? 9.465 23.919 -18.104 1.00 88.19 72 GLY A CA 1
ATOM 540 C C . GLY A 1 72 ? 9.676 25.180 -17.273 1.00 88.19 72 GLY A C 1
ATOM 541 O O . GLY A 1 72 ? 9.215 26.250 -17.663 1.00 88.19 72 GLY A O 1
ATOM 542 N N . LEU A 1 73 ? 10.467 25.096 -16.197 1.00 90.12 73 LEU A N 1
ATOM 543 C CA . LEU A 1 73 ? 10.878 26.273 -15.419 1.00 90.12 73 LEU A CA 1
ATOM 544 C C . LEU A 1 73 ? 11.691 27.278 -16.249 1.00 90.12 73 LEU A C 1
ATOM 546 O O . LEU A 1 73 ? 11.629 28.477 -15.996 1.00 90.12 73 LEU A O 1
ATOM 550 N N . LYS A 1 74 ? 12.426 26.804 -17.259 1.00 90.75 74 LYS A N 1
ATOM 551 C CA . LYS A 1 74 ? 13.172 27.637 -18.216 1.00 90.75 74 LYS A CA 1
ATOM 552 C C . LYS A 1 74 ? 12.313 28.183 -19.367 1.00 90.75 74 LYS A C 1
ATOM 554 O O . LYS A 1 74 ? 12.855 28.823 -20.262 1.00 90.75 74 LYS A O 1
ATOM 559 N N . GLY A 1 75 ? 10.998 27.952 -19.358 1.00 87.88 75 GLY A N 1
ATOM 560 C CA . GLY A 1 75 ? 10.068 28.490 -20.356 1.00 87.88 75 GLY A CA 1
ATOM 561 C C . GLY A 1 75 ? 9.938 27.657 -21.633 1.00 87.88 75 GLY A C 1
ATOM 562 O O . GLY A 1 75 ? 9.442 28.163 -22.637 1.00 87.88 75 GLY A O 1
ATOM 563 N N . THR A 1 76 ? 10.360 26.388 -21.620 1.00 87.75 76 THR A N 1
ATOM 564 C CA . THR A 1 76 ? 10.173 25.496 -22.775 1.00 87.75 76 THR A CA 1
ATOM 565 C C . THR A 1 76 ? 8.679 25.190 -22.951 1.00 87.75 76 THR A C 1
ATOM 567 O O . THR A 1 76 ? 8.054 24.670 -22.018 1.00 87.75 76 THR A O 1
ATOM 570 N N . PRO A 1 77 ? 8.080 25.480 -24.120 1.00 83.94 77 PRO A N 1
ATOM 571 C CA . PRO A 1 77 ? 6.672 25.187 -24.361 1.00 83.94 77 PRO A CA 1
ATOM 572 C C . PRO A 1 77 ? 6.413 23.675 -24.285 1.00 83.94 77 PRO A C 1
ATOM 574 O O . PRO A 1 77 ? 7.246 22.869 -24.690 1.00 83.94 77 PRO A O 1
ATOM 577 N N . ASN A 1 78 ? 5.251 23.288 -23.752 1.00 85.88 78 ASN A N 1
ATOM 578 C CA . ASN A 1 78 ? 4.783 21.900 -23.583 1.00 85.88 78 ASN A CA 1
ATOM 579 C C . ASN A 1 78 ? 5.565 21.007 -22.600 1.00 85.88 78 ASN A C 1
ATOM 581 O O . ASN A 1 78 ? 5.145 19.877 -22.355 1.00 85.88 78 ASN A O 1
ATOM 585 N N . ALA A 1 79 ? 6.628 21.498 -21.960 1.00 85.44 79 ALA A N 1
ATOM 586 C CA . ALA A 1 79 ? 7.409 20.693 -21.019 1.00 85.44 79 ALA A CA 1
ATOM 587 C C . ALA A 1 79 ? 6.588 20.226 -19.797 1.00 85.44 79 ALA A C 1
ATOM 589 O O . ALA A 1 79 ? 6.669 19.064 -19.409 1.00 85.44 79 ALA A O 1
ATOM 590 N N . PHE A 1 80 ? 5.722 21.080 -19.236 1.00 87.50 80 PHE A N 1
ATOM 591 C CA . PHE A 1 80 ? 4.849 20.693 -18.115 1.00 87.50 80 PHE A CA 1
ATOM 592 C C . PHE A 1 80 ? 3.775 19.664 -18.494 1.00 87.50 80 PHE A C 1
ATOM 594 O O . PHE A 1 80 ? 3.390 18.852 -17.654 1.00 87.50 80 PHE A O 1
ATOM 601 N N . ALA A 1 81 ? 3.311 19.665 -19.748 1.00 88.94 81 ALA A N 1
ATOM 602 C CA . ALA A 1 81 ? 2.371 18.653 -20.221 1.00 88.94 81 ALA A CA 1
ATOM 603 C C . ALA A 1 81 ? 3.035 17.268 -20.237 1.00 88.94 81 ALA A C 1
ATOM 605 O O . ALA A 1 81 ? 2.458 16.304 -19.741 1.00 88.94 81 ALA A O 1
ATOM 606 N N . LEU A 1 82 ? 4.285 17.192 -20.707 1.00 87.94 82 LEU A N 1
ATOM 607 C CA . LEU A 1 82 ? 5.072 15.956 -20.702 1.00 87.94 82 LEU A CA 1
ATOM 608 C C . LEU A 1 82 ? 5.407 15.481 -19.278 1.00 87.94 82 LEU A C 1
ATOM 610 O O . LEU A 1 82 ? 5.325 14.288 -18.999 1.00 87.94 82 LEU A O 1
ATOM 614 N N . VAL A 1 83 ? 5.691 16.402 -18.348 1.00 89.31 83 VAL A N 1
ATOM 615 C CA . VAL A 1 83 ? 5.858 16.069 -16.918 1.00 89.31 83 VAL A CA 1
ATOM 616 C C . VAL A 1 83 ? 4.602 15.397 -16.358 1.00 89.31 83 VAL A C 1
ATOM 618 O O . VAL A 1 83 ? 4.704 14.380 -15.675 1.00 89.31 83 VAL A O 1
ATOM 621 N N . SER A 1 84 ? 3.417 15.937 -16.657 1.00 89.00 84 SER A N 1
ATOM 622 C CA . SER A 1 84 ? 2.150 15.349 -16.207 1.00 89.00 84 SER A CA 1
ATOM 623 C C . SER A 1 84 ? 1.951 13.933 -16.750 1.00 89.00 84 SER A C 1
ATOM 625 O O . SER A 1 84 ? 1.505 13.061 -16.004 1.00 89.00 84 SER A O 1
ATOM 627 N N . THR A 1 85 ? 2.283 13.693 -18.021 1.00 91.06 85 THR A N 1
ATOM 628 C CA . THR A 1 85 ? 2.189 12.363 -18.641 1.00 91.06 85 THR A CA 1
ATOM 629 C C . THR A 1 85 ? 3.109 11.368 -17.941 1.00 91.06 85 THR A C 1
ATOM 631 O O . THR A 1 85 ? 2.636 10.332 -17.481 1.00 91.06 85 THR A O 1
ATOM 634 N N . ASN A 1 86 ? 4.381 11.722 -17.739 1.00 89.38 86 ASN A N 1
ATOM 635 C CA . ASN A 1 86 ? 5.348 10.831 -17.096 1.00 89.38 86 ASN A CA 1
ATOM 636 C C . ASN A 1 86 ? 4.962 10.495 -15.648 1.00 89.38 86 ASN A C 1
ATOM 638 O O . ASN A 1 86 ? 5.102 9.352 -15.213 1.00 89.38 86 ASN A O 1
ATOM 642 N N . ILE A 1 87 ? 4.434 11.466 -14.894 1.00 89.00 87 ILE A N 1
ATOM 643 C CA . ILE A 1 87 ? 3.914 11.216 -13.541 1.00 89.00 87 ILE A CA 1
ATOM 644 C C . ILE A 1 87 ? 2.710 10.274 -13.600 1.00 89.00 87 ILE A C 1
ATOM 646 O O . ILE A 1 87 ? 2.616 9.354 -12.785 1.00 89.00 87 ILE A O 1
ATOM 650 N N . SER A 1 88 ? 1.798 10.474 -14.555 1.00 90.50 88 SER A N 1
ATOM 651 C CA . SER A 1 88 ? 0.634 9.602 -14.711 1.00 90.50 88 SER A CA 1
ATOM 652 C C . SER A 1 88 ? 1.034 8.167 -15.052 1.00 90.50 88 SER A C 1
ATOM 654 O O . SER A 1 88 ? 0.433 7.230 -14.523 1.00 90.50 88 SER A O 1
ATOM 656 N N . ASP A 1 89 ? 2.049 7.985 -15.895 1.00 89.50 89 ASP A N 1
ATOM 657 C CA . ASP A 1 89 ? 2.575 6.669 -16.252 1.00 89.50 89 ASP A CA 1
ATOM 658 C C . ASP A 1 89 ? 3.243 5.989 -15.054 1.00 89.50 89 ASP A C 1
ATOM 660 O O . ASP A 1 89 ? 2.979 4.816 -14.787 1.00 89.50 89 ASP A O 1
ATOM 664 N N . LEU A 1 90 ? 4.025 6.726 -14.259 1.00 89.12 90 LEU A N 1
ATOM 665 C CA . LEU A 1 90 ? 4.616 6.202 -13.023 1.00 89.12 90 LEU A CA 1
ATOM 666 C C . LEU A 1 90 ? 3.545 5.767 -12.015 1.00 89.12 90 LEU A C 1
ATOM 668 O O . LEU A 1 90 ? 3.638 4.680 -11.445 1.00 89.12 90 LEU A O 1
ATOM 672 N N . VAL A 1 91 ? 2.499 6.575 -11.824 1.00 90.88 91 VAL A N 1
ATOM 673 C CA . VAL A 1 91 ? 1.365 6.229 -10.952 1.00 90.88 91 VAL A CA 1
ATOM 674 C C . VAL A 1 91 ? 0.661 4.969 -11.450 1.00 90.88 91 VAL A C 1
ATOM 676 O O . VAL A 1 91 ? 0.348 4.087 -10.649 1.00 90.88 91 VAL A O 1
ATOM 679 N N . LYS A 1 92 ? 0.449 4.850 -12.764 1.00 92.06 92 LYS A N 1
ATOM 680 C CA . LYS A 1 92 ? -0.148 3.662 -13.381 1.00 92.06 92 LYS A CA 1
ATOM 681 C C . LYS A 1 92 ? 0.713 2.419 -13.159 1.00 92.06 92 LYS A C 1
ATOM 683 O O . LYS A 1 92 ? 0.167 1.387 -12.778 1.00 92.06 92 LYS A O 1
ATOM 688 N N . ILE A 1 93 ? 2.030 2.512 -13.342 1.00 92.12 93 ILE A N 1
ATOM 689 C CA . ILE A 1 93 ? 2.962 1.399 -13.106 1.00 92.12 93 ILE A CA 1
ATOM 690 C C . ILE A 1 93 ? 2.902 0.956 -11.642 1.00 92.12 93 ILE A C 1
ATOM 692 O O . ILE A 1 93 ? 2.718 -0.231 -11.378 1.00 92.12 93 ILE A O 1
ATOM 696 N N . CYS A 1 94 ? 2.992 1.883 -10.684 1.00 92.00 94 CYS A N 1
ATOM 697 C CA . CYS A 1 94 ? 2.889 1.557 -9.257 1.00 92.00 94 CYS A CA 1
ATOM 698 C C . CYS A 1 94 ? 1.537 0.913 -8.916 1.00 92.00 94 CYS A C 1
ATOM 700 O O . CYS A 1 94 ? 1.490 -0.085 -8.197 1.00 92.00 94 CYS A O 1
ATOM 702 N N . PHE A 1 95 ? 0.445 1.432 -9.486 1.00 92.69 95 PHE A N 1
ATOM 703 C CA . PHE A 1 95 ? -0.892 0.873 -9.308 1.00 92.69 95 PHE A CA 1
ATOM 704 C C . PHE A 1 95 ? -0.985 -0.563 -9.825 1.00 92.69 95 PHE A C 1
ATOM 706 O O . PHE A 1 95 ? -1.375 -1.456 -9.077 1.00 92.69 95 PHE A O 1
ATO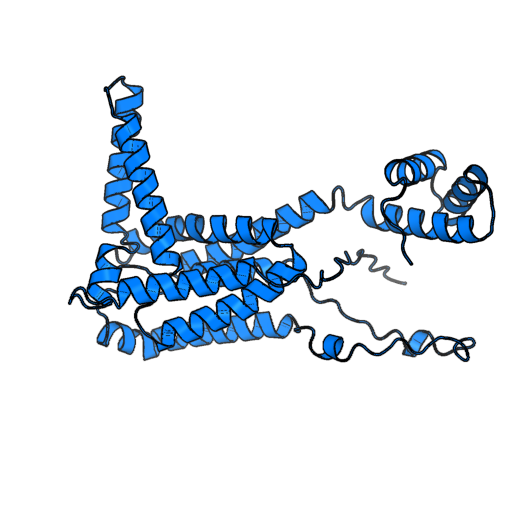M 713 N N . LEU A 1 96 ? -0.588 -0.815 -11.073 1.00 92.75 96 LEU A N 1
ATOM 714 C CA . LEU A 1 96 ? -0.627 -2.159 -11.653 1.00 92.75 96 LEU A CA 1
ATOM 715 C C . LEU A 1 96 ? 0.275 -3.124 -10.875 1.00 92.75 96 LEU A C 1
ATOM 717 O O . LEU A 1 96 ? -0.149 -4.232 -10.551 1.00 92.75 96 LEU A O 1
ATOM 721 N N . SER A 1 97 ? 1.466 -2.678 -10.477 1.00 91.88 97 SER A N 1
ATOM 722 C CA . SER A 1 97 ? 2.417 -3.487 -9.703 1.00 91.88 97 SER A CA 1
ATOM 723 C C . SER A 1 97 ? 1.881 -3.875 -8.326 1.00 91.88 97 SER A C 1
ATOM 725 O O . SER A 1 97 ? 2.156 -4.977 -7.854 1.00 91.88 97 SER A O 1
ATOM 727 N N . ALA A 1 98 ? 1.083 -3.008 -7.694 1.00 91.81 98 ALA A N 1
ATOM 728 C CA . ALA A 1 98 ? 0.465 -3.264 -6.394 1.00 91.81 98 ALA A CA 1
ATOM 729 C C . ALA A 1 98 ? -0.681 -4.286 -6.435 1.00 91.81 98 ALA A C 1
ATOM 731 O O . ALA A 1 98 ? -1.093 -4.763 -5.382 1.00 91.81 98 ALA A O 1
ATOM 732 N N . PHE A 1 99 ? -1.204 -4.632 -7.613 1.00 92.19 99 PHE A N 1
ATOM 733 C CA . PHE A 1 99 ? -2.315 -5.582 -7.755 1.00 92.19 99 PHE A CA 1
ATOM 734 C C . PHE A 1 99 ? -1.988 -6.786 -8.647 1.00 92.19 99 PHE A C 1
ATOM 736 O O . PHE A 1 99 ? -2.751 -7.752 -8.656 1.00 92.19 99 PHE A O 1
ATOM 743 N N . ALA A 1 100 ? -0.863 -6.755 -9.364 1.00 89.56 100 ALA A N 1
ATOM 744 C CA . ALA A 1 100 ? -0.433 -7.823 -10.254 1.00 89.56 100 ALA A CA 1
ATOM 745 C C . ALA A 1 100 ? -0.056 -9.112 -9.510 1.00 89.56 100 ALA A C 1
ATOM 747 O O . ALA A 1 100 ? 0.377 -9.117 -8.356 1.00 89.56 100 ALA A O 1
ATOM 748 N N . SER A 1 101 ? -0.234 -10.236 -10.194 1.00 86.06 101 SER A N 1
ATOM 749 C CA . SER A 1 101 ? 0.136 -11.580 -9.749 1.00 86.06 101 SER A CA 1
ATOM 750 C C . SER A 1 101 ? 0.396 -12.430 -10.992 1.00 86.06 101 SER A C 1
ATOM 752 O O . SER A 1 101 ? -0.310 -12.268 -11.986 1.00 86.06 101 SER A O 1
ATOM 754 N N . ALA A 1 102 ? 1.400 -13.302 -10.946 1.00 81.19 102 ALA A N 1
ATOM 755 C CA . ALA A 1 102 ? 1.797 -14.139 -12.077 1.00 81.19 102 ALA A CA 1
ATOM 756 C C . ALA A 1 102 ? 0.904 -15.379 -12.185 1.00 81.19 102 ALA A C 1
ATOM 758 O O . ALA A 1 102 ? 0.401 -15.703 -13.258 1.00 81.19 102 ALA A O 1
ATOM 759 N N . ASP A 1 103 ? 0.605 -16.005 -11.043 1.00 78.38 103 ASP A N 1
ATOM 760 C CA . ASP A 1 103 ? -0.093 -17.288 -10.994 1.00 78.38 103 ASP A CA 1
ATOM 761 C C . ASP A 1 103 ? -1.489 -17.224 -10.376 1.00 78.38 103 ASP A C 1
ATOM 763 O O . ASP A 1 103 ? -1.765 -16.460 -9.449 1.00 78.38 103 ASP A O 1
ATOM 767 N N . ARG A 1 104 ? -2.350 -18.164 -10.792 1.00 79.81 104 ARG A N 1
ATOM 768 C CA . ARG A 1 104 ? -3.696 -18.368 -10.217 1.00 79.81 104 ARG A CA 1
ATOM 769 C C . ARG A 1 104 ? -3.647 -18.568 -8.703 1.00 79.81 104 ARG A C 1
ATOM 771 O O . ARG A 1 104 ? -4.452 -17.994 -7.977 1.00 79.81 104 ARG A O 1
ATOM 778 N N . TYR A 1 105 ? -2.698 -19.372 -8.223 1.00 75.88 105 TYR A N 1
ATOM 779 C CA . TYR A 1 105 ? -2.539 -19.644 -6.793 1.00 75.88 105 TYR A CA 1
ATOM 780 C C . TYR A 1 105 ? -2.110 -18.394 -6.025 1.00 75.88 105 TYR A C 1
ATOM 782 O O . TYR A 1 105 ? -2.637 -18.123 -4.946 1.00 75.88 105 TYR A O 1
ATOM 790 N N . GLN A 1 106 ? -1.208 -17.603 -6.610 1.00 77.00 106 GLN A N 1
ATOM 791 C CA . GLN A 1 106 ? -0.742 -16.353 -6.025 1.00 77.00 106 GLN A CA 1
ATOM 792 C C . GLN A 1 106 ? -1.902 -15.361 -5.864 1.00 77.00 106 GLN A C 1
ATOM 794 O O . GLN A 1 106 ? -2.069 -14.790 -4.789 1.00 77.00 106 GLN A O 1
ATOM 799 N N . VAL A 1 107 ? -2.759 -15.224 -6.880 1.00 83.19 107 VAL A N 1
ATOM 800 C CA . VAL A 1 107 ? -3.953 -14.359 -6.831 1.00 83.19 107 VAL A CA 1
ATOM 801 C C . VAL A 1 107 ? -4.913 -14.787 -5.735 1.00 83.19 107 VAL A C 1
ATOM 803 O O . VAL A 1 107 ? -5.370 -13.950 -4.966 1.00 83.19 107 VAL A O 1
ATOM 806 N N . VAL A 1 108 ? -5.225 -16.082 -5.638 1.00 79.75 108 VAL A N 1
ATOM 807 C CA . VAL A 1 108 ? -6.172 -16.588 -4.633 1.00 79.75 108 VAL A CA 1
ATOM 808 C C . VAL A 1 108 ? -5.671 -16.289 -3.220 1.00 79.75 108 VAL A C 1
ATOM 810 O O . VAL A 1 108 ? -6.434 -15.788 -2.390 1.00 79.75 108 VAL A O 1
ATOM 813 N N . ILE A 1 109 ? -4.385 -16.533 -2.958 1.00 79.62 109 ILE A N 1
ATOM 814 C CA . ILE A 1 109 ? -3.760 -16.242 -1.662 1.00 79.62 109 ILE A CA 1
ATOM 815 C C . ILE A 1 109 ? -3.768 -14.734 -1.391 1.00 79.62 109 ILE A C 1
ATOM 817 O O . ILE A 1 109 ? -4.171 -14.305 -0.310 1.00 79.62 109 ILE A O 1
ATOM 821 N N . ASN A 1 110 ? -3.387 -13.921 -2.373 1.00 82.38 110 ASN A N 1
ATOM 822 C CA . ASN A 1 110 ? -3.361 -12.467 -2.249 1.00 82.38 110 ASN A CA 1
ATOM 823 C C . ASN A 1 110 ? -4.752 -11.883 -1.973 1.00 82.38 110 ASN A C 1
ATOM 825 O O . ASN A 1 110 ? -4.903 -11.077 -1.058 1.00 82.38 110 ASN A O 1
ATOM 829 N N . CYS A 1 111 ? -5.781 -12.330 -2.695 1.00 86.50 111 CYS A N 1
ATOM 830 C CA . CYS A 1 111 ? -7.171 -11.941 -2.467 1.00 86.50 111 CYS A CA 1
ATOM 831 C C . CYS A 1 111 ? -7.645 -12.326 -1.062 1.00 86.50 111 CYS A C 1
ATOM 833 O O . CYS A 1 111 ? -8.286 -11.519 -0.388 1.00 86.50 111 CYS A O 1
ATOM 835 N N . TYR A 1 112 ? -7.303 -13.530 -0.595 1.00 82.88 112 TYR A N 1
ATOM 836 C CA . TYR A 1 112 ? -7.636 -13.973 0.757 1.00 82.88 112 TYR A CA 1
ATOM 837 C C . TYR A 1 112 ? -6.969 -13.099 1.827 1.00 82.88 112 TYR A C 1
ATOM 839 O O . TYR A 1 112 ? -7.631 -12.648 2.762 1.00 82.88 112 TYR A O 1
ATOM 847 N N . LEU A 1 113 ? -5.676 -12.804 1.684 1.00 82.69 113 LEU A N 1
ATOM 848 C CA . LEU A 1 113 ? -4.955 -11.958 2.636 1.00 82.69 113 LEU A CA 1
ATOM 849 C C . LEU A 1 113 ? -5.482 -10.516 2.612 1.00 82.69 113 LEU A C 1
ATOM 851 O O . LEU A 1 113 ? -5.739 -9.945 3.672 1.00 82.69 113 LEU A O 1
ATOM 855 N N . LEU A 1 114 ? -5.721 -9.943 1.430 1.00 85.94 114 LEU A N 1
ATOM 856 C CA . LEU A 1 114 ? -6.297 -8.602 1.301 1.00 85.94 114 LEU A CA 1
ATOM 857 C C . LEU A 1 114 ? -7.692 -8.518 1.915 1.00 85.94 114 LEU A C 1
ATOM 859 O O . LEU A 1 114 ? -8.009 -7.512 2.545 1.00 85.94 114 LEU A O 1
ATOM 863 N N . TRP A 1 115 ? -8.499 -9.573 1.805 1.00 85.62 115 TRP A N 1
ATOM 864 C CA . TRP A 1 115 ? -9.778 -9.651 2.502 1.00 85.62 115 TRP A CA 1
ATOM 865 C C . TRP A 1 115 ? -9.597 -9.634 4.018 1.00 85.62 115 TRP A C 1
ATOM 867 O O . TRP A 1 115 ? -10.172 -8.790 4.698 1.00 85.62 115 TRP A O 1
ATOM 877 N N . VAL A 1 116 ? -8.793 -10.554 4.557 1.00 81.94 116 VAL A N 1
ATOM 878 C CA . VAL A 1 116 ? -8.645 -10.747 6.006 1.00 81.94 116 VAL A CA 1
ATOM 879 C C . VAL A 1 116 ? -8.071 -9.496 6.673 1.00 81.94 116 VAL A C 1
ATOM 881 O O . VAL A 1 116 ? -8.611 -9.021 7.675 1.00 81.94 116 VAL A O 1
ATOM 884 N N . PHE A 1 117 ? -7.002 -8.934 6.108 1.00 82.94 117 PHE A N 1
ATOM 885 C CA . PHE A 1 117 ? -6.358 -7.740 6.651 1.00 82.94 117 PHE A CA 1
ATOM 886 C C . PHE A 1 117 ? -7.131 -6.462 6.320 1.00 82.94 117 PHE A C 1
ATOM 888 O O . PHE A 1 117 ? -7.308 -5.612 7.195 1.00 82.94 117 PHE A O 1
ATOM 895 N N . GLY A 1 118 ? -7.627 -6.334 5.088 1.00 84.62 118 GLY A N 1
ATOM 896 C CA . GLY A 1 118 ? -8.402 -5.180 4.645 1.00 84.62 118 GLY A CA 1
ATOM 897 C C . GLY A 1 118 ? -9.701 -5.042 5.425 1.00 84.62 118 GLY A C 1
ATOM 898 O O . GLY A 1 118 ? -9.924 -4.002 6.041 1.00 84.62 118 GLY A O 1
ATOM 899 N N . ALA A 1 119 ? -10.519 -6.098 5.493 1.00 84.88 119 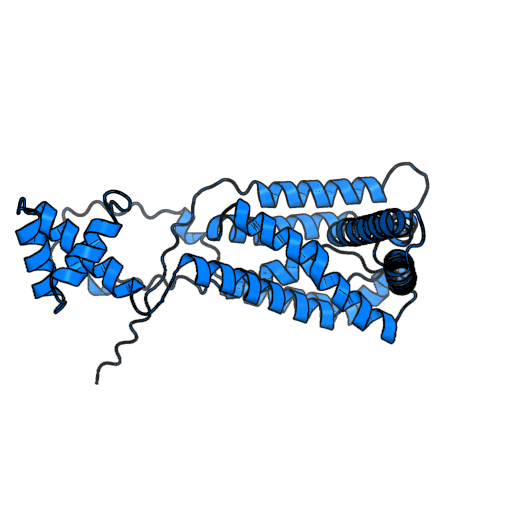ALA A N 1
ATOM 900 C CA . ALA A 1 119 ? -11.834 -6.031 6.130 1.00 84.88 119 ALA A CA 1
ATOM 901 C C . ALA A 1 119 ? -11.719 -5.758 7.632 1.00 84.88 119 ALA A C 1
ATOM 903 O O . ALA A 1 119 ? -12.441 -4.917 8.170 1.00 84.88 119 ALA A O 1
ATOM 904 N N . SER A 1 120 ? -10.764 -6.415 8.301 1.00 81.06 120 SER A N 1
ATOM 905 C CA . SER A 1 120 ? -10.483 -6.175 9.721 1.00 81.06 120 SER A CA 1
ATOM 906 C C . SER A 1 120 ? -10.042 -4.733 9.981 1.00 81.06 120 SER A C 1
ATOM 908 O O . SER A 1 120 ? -10.367 -4.165 11.024 1.00 81.06 120 SER A O 1
ATOM 910 N N . MET A 1 121 ? -9.279 -4.130 9.067 1.00 81.44 121 MET A N 1
ATOM 911 C CA . MET A 1 121 ? -8.851 -2.740 9.194 1.00 81.44 121 MET A CA 1
ATOM 912 C C . MET A 1 121 ? -10.001 -1.774 8.892 1.00 81.44 121 MET A C 1
ATOM 914 O O . MET A 1 121 ? -10.237 -0.842 9.658 1.00 81.44 121 MET A O 1
ATOM 918 N N . GLU A 1 122 ? -10.760 -2.018 7.826 1.00 83.81 122 GLU A N 1
ATOM 919 C CA . GLU A 1 122 ? -11.871 -1.177 7.374 1.00 83.81 122 GLU A CA 1
ATOM 920 C C . GLU A 1 122 ? -12.930 -1.005 8.459 1.00 83.81 122 GLU A C 1
ATOM 922 O O . GLU A 1 122 ? -13.384 0.112 8.699 1.00 83.81 122 GLU A O 1
ATOM 927 N N . GLN A 1 123 ? -13.250 -2.082 9.176 1.00 80.44 123 GLN A N 1
ATOM 928 C CA . GLN A 1 123 ? -14.189 -2.056 10.299 1.00 80.44 123 GLN A CA 1
ATOM 929 C C . GLN A 1 123 ? -13.705 -1.189 11.475 1.00 80.44 123 GLN A C 1
ATOM 931 O O . GLN A 1 123 ? -14.522 -0.684 12.242 1.00 80.44 123 GLN A O 1
ATOM 936 N N . ARG A 1 124 ? -12.387 -0.992 11.626 1.00 75.94 124 ARG A N 1
ATOM 937 C CA . ARG A 1 124 ? -11.791 -0.209 12.724 1.00 75.94 124 ARG A CA 1
ATOM 938 C C . ARG A 1 124 ? -11.640 1.268 12.386 1.00 75.94 124 ARG A C 1
ATOM 940 O O . ARG A 1 124 ? -11.931 2.121 13.219 1.00 75.94 124 ARG A O 1
ATOM 947 N N . ILE A 1 125 ? -11.152 1.586 11.186 1.00 76.62 125 ILE A N 1
ATOM 948 C CA . ILE A 1 125 ? -10.866 2.977 10.791 1.00 76.62 125 ILE A CA 1
ATOM 949 C C . ILE A 1 125 ? -11.968 3.616 9.946 1.00 76.62 125 ILE A C 1
ATOM 951 O O . ILE A 1 125 ? -12.041 4.847 9.891 1.00 76.62 125 ILE A O 1
ATOM 955 N N . GLY A 1 126 ? -12.839 2.810 9.341 1.00 79.25 126 GLY A N 1
ATOM 956 C CA . GLY A 1 126 ? -13.888 3.232 8.419 1.00 79.25 126 GLY A CA 1
ATOM 957 C C . GLY A 1 126 ? -13.420 3.326 6.962 1.00 79.25 126 GLY A C 1
ATOM 958 O O . GLY A 1 126 ? -12.237 3.522 6.670 1.00 79.25 126 GLY A O 1
ATOM 959 N N . PHE A 1 127 ? -14.386 3.241 6.041 1.00 82.88 127 PHE A N 1
ATOM 960 C CA . PHE A 1 127 ? -14.192 3.185 4.584 1.00 82.88 127 PHE A CA 1
ATOM 961 C C . PHE A 1 127 ? -13.260 4.278 4.024 1.00 82.88 127 PHE A C 1
ATOM 963 O O . PHE A 1 127 ? -12.264 3.982 3.368 1.00 82.88 127 PHE A O 1
ATOM 970 N N . ALA A 1 128 ? -13.534 5.555 4.312 1.00 83.44 128 ALA A N 1
ATOM 971 C CA . ALA A 1 128 ? -12.763 6.661 3.733 1.00 83.44 128 ALA A CA 1
ATOM 972 C C . ALA A 1 128 ? -11.286 6.650 4.167 1.00 83.44 128 ALA A C 1
ATOM 974 O O . ALA A 1 128 ? -10.397 7.023 3.402 1.00 83.4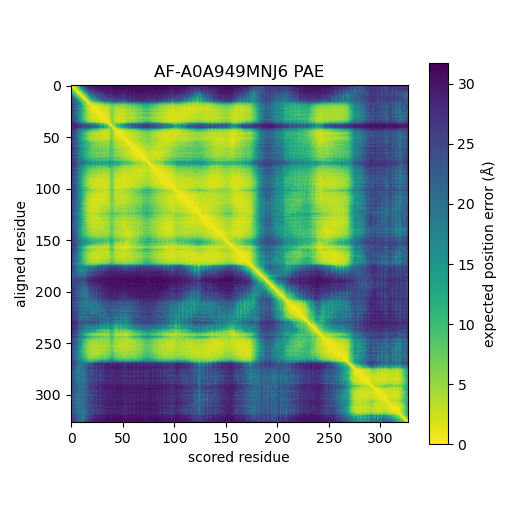4 128 ALA A O 1
ATOM 975 N N . ARG A 1 129 ? -11.013 6.206 5.399 1.00 83.50 129 ARG A N 1
ATOM 976 C CA . ARG A 1 129 ? -9.659 6.182 5.963 1.00 83.50 129 ARG A CA 1
ATOM 977 C C . ARG A 1 129 ? -8.854 5.004 5.439 1.00 83.50 129 ARG A C 1
ATOM 979 O O . ARG A 1 129 ? -7.673 5.181 5.149 1.00 83.50 129 ARG A O 1
ATOM 986 N N . ILE A 1 130 ? -9.482 3.837 5.266 1.00 85.94 130 ILE A N 1
ATOM 987 C CA . ILE A 1 130 ? -8.796 2.712 4.627 1.00 85.94 130 ILE A CA 1
ATOM 988 C C . ILE A 1 130 ? -8.510 2.999 3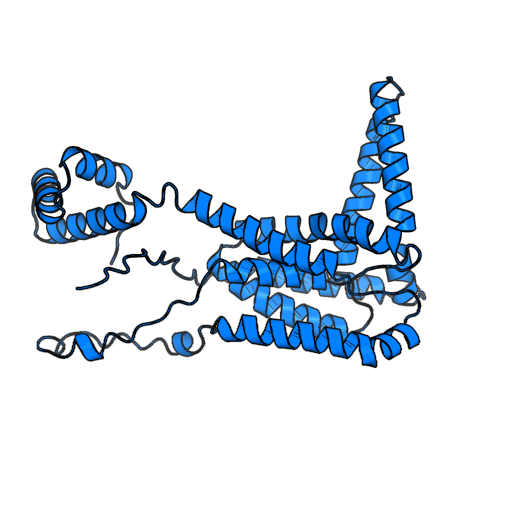.155 1.00 85.94 130 ILE A C 1
ATOM 990 O O . ILE A 1 130 ? -7.430 2.667 2.685 1.00 85.94 130 ILE A O 1
ATOM 994 N N . PHE A 1 131 ? -9.403 3.698 2.452 1.00 87.31 131 PHE A N 1
ATOM 995 C CA . PHE A 1 131 ? -9.153 4.095 1.069 1.00 87.31 131 PHE A CA 1
ATOM 996 C C . PHE A 1 131 ? -7.925 5.012 0.947 1.00 87.31 131 PHE A C 1
ATOM 998 O O . PHE A 1 131 ? -7.055 4.772 0.114 1.00 87.31 131 PHE A O 1
ATOM 1005 N N . MET A 1 132 ? -7.789 6.006 1.833 1.00 88.00 132 MET A N 1
ATOM 1006 C CA . MET A 1 132 ? -6.580 6.841 1.894 1.00 88.00 132 MET A CA 1
ATOM 1007 C C . MET A 1 132 ? -5.319 6.032 2.225 1.00 88.00 132 MET A C 1
ATOM 1009 O O . MET A 1 132 ? -4.278 6.243 1.605 1.00 88.00 132 MET A O 1
ATOM 1013 N N . LEU A 1 133 ? -5.406 5.091 3.173 1.00 90.31 133 LEU A N 1
ATOM 1014 C CA . LEU A 1 133 ? -4.289 4.213 3.526 1.00 90.31 133 LEU A CA 1
ATOM 1015 C C . LEU A 1 133 ? -3.846 3.359 2.332 1.00 90.31 133 LEU A C 1
ATOM 1017 O O . LEU A 1 133 ? -2.651 3.259 2.073 1.00 90.31 133 LEU A O 1
ATOM 1021 N N . VAL A 1 134 ? -4.795 2.786 1.589 1.00 90.56 134 VAL A N 1
ATOM 1022 C CA . VAL A 1 134 ? -4.534 2.007 0.371 1.00 90.56 134 VAL A CA 1
ATOM 1023 C C . VAL A 1 134 ? -3.844 2.869 -0.680 1.00 90.56 134 VAL A C 1
ATOM 1025 O O . VAL A 1 134 ? -2.834 2.444 -1.228 1.00 90.56 134 VAL A O 1
ATOM 1028 N N . LEU A 1 135 ? -4.336 4.082 -0.949 1.00 89.94 135 LEU A N 1
ATOM 1029 C CA . LEU A 1 135 ? -3.710 4.972 -1.933 1.00 89.94 135 LEU A CA 1
ATOM 1030 C C . LEU A 1 135 ? -2.249 5.280 -1.580 1.00 89.94 135 LEU A C 1
ATOM 1032 O O . LEU A 1 135 ? -1.380 5.242 -2.449 1.00 89.94 135 LEU A O 1
ATOM 1036 N N . LEU A 1 136 ? -1.959 5.527 -0.300 1.00 90.69 136 LEU A N 1
ATOM 1037 C CA . LEU A 1 136 ? -0.588 5.732 0.171 1.00 90.69 136 LEU A CA 1
ATOM 1038 C C . LEU A 1 136 ? 0.252 4.451 0.057 1.00 90.69 136 LEU A C 1
ATOM 1040 O O . LEU A 1 136 ? 1.404 4.519 -0.373 1.00 90.69 136 LEU A O 1
ATOM 1044 N N . ALA A 1 137 ? -0.325 3.292 0.383 1.00 90.44 137 ALA A N 1
ATOM 1045 C CA . ALA A 1 137 ? 0.324 1.984 0.288 1.00 90.44 137 ALA A CA 1
ATOM 1046 C C . ALA A 1 137 ? 0.659 1.578 -1.157 1.00 90.44 137 ALA A C 1
ATOM 1048 O O . ALA A 1 137 ? 1.641 0.880 -1.393 1.00 90.44 137 ALA A O 1
ATOM 1049 N N . VAL A 1 138 ? -0.142 2.019 -2.128 1.00 91.50 138 VAL A N 1
ATOM 1050 C CA . VAL A 1 138 ? 0.053 1.726 -3.555 1.00 91.50 138 VAL A CA 1
ATOM 1051 C C . VAL A 1 138 ? 1.125 2.615 -4.188 1.00 91.50 138 VAL A C 1
ATOM 1053 O O . VAL A 1 138 ? 1.680 2.245 -5.214 1.00 91.50 138 VAL A O 1
ATOM 1056 N N . LEU A 1 139 ? 1.452 3.769 -3.599 1.00 89.88 139 LEU A N 1
ATOM 1057 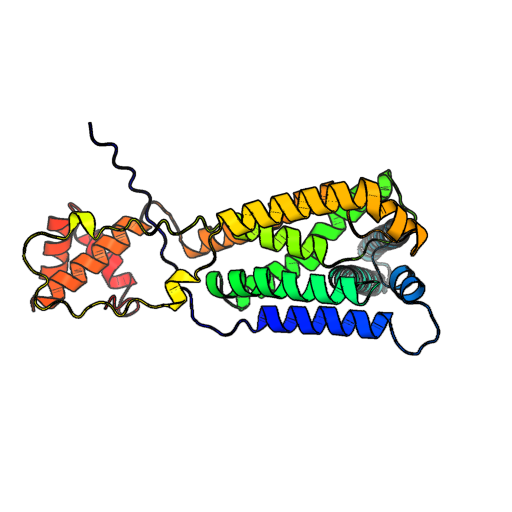C CA . LEU A 1 139 ? 2.404 4.716 -4.189 1.00 89.88 139 LEU A CA 1
ATOM 1058 C C . LEU A 1 139 ? 3.748 4.738 -3.462 1.00 89.88 139 LEU A C 1
ATOM 1060 O O . LEU A 1 139 ? 4.798 4.604 -4.086 1.00 89.88 139 LEU A O 1
ATOM 1064 N N . LEU A 1 140 ? 3.733 4.918 -2.143 1.00 90.25 140 LEU A N 1
ATOM 1065 C CA . LEU A 1 140 ? 4.933 5.275 -1.386 1.00 90.25 140 LEU A CA 1
ATOM 1066 C C . LEU A 1 140 ? 5.960 4.137 -1.237 1.00 90.25 140 LEU A C 1
ATOM 1068 O O . LEU A 1 140 ? 7.148 4.401 -1.440 1.00 90.25 140 LEU A O 1
ATOM 1072 N N . PRO A 1 141 ? 5.568 2.882 -0.943 1.00 90.38 141 PRO A N 1
ATOM 1073 C CA . PRO A 1 141 ? 6.518 1.773 -0.846 1.00 90.38 141 PRO A CA 1
ATOM 1074 C C . PRO A 1 141 ? 7.334 1.538 -2.124 1.00 90.38 141 PRO A C 1
ATOM 1076 O O . PRO A 1 141 ? 8.503 1.170 -2.041 1.00 90.38 141 PRO A O 1
ATOM 1079 N N . TRP A 1 142 ? 6.762 1.804 -3.302 1.00 89.31 142 TRP A N 1
ATOM 1080 C CA . TRP A 1 142 ? 7.428 1.586 -4.591 1.00 89.31 142 TRP A CA 1
ATOM 1081 C C . TRP A 1 142 ? 8.595 2.538 -4.844 1.00 89.31 142 TRP A C 1
ATOM 1083 O O . TRP A 1 142 ? 9.566 2.151 -5.490 1.00 89.31 142 TRP A O 1
ATOM 1093 N N . PHE A 1 143 ? 8.580 3.741 -4.265 1.00 87.31 143 PHE A N 1
ATOM 1094 C CA . PHE A 1 143 ? 9.762 4.605 -4.296 1.00 87.31 143 PHE A CA 1
ATOM 1095 C C . PHE A 1 143 ? 10.937 3.955 -3.558 1.00 87.31 143 PHE A C 1
ATOM 1097 O O . PHE A 1 143 ? 12.063 3.989 -4.048 1.00 87.31 143 PHE A O 1
ATOM 1104 N N . VAL A 1 144 ? 10.677 3.302 -2.419 1.00 87.75 144 VAL A N 1
ATOM 1105 C CA . VAL A 1 144 ? 11.706 2.579 -1.652 1.00 87.75 144 VAL A CA 1
ATOM 1106 C C . VAL A 1 144 ? 12.202 1.352 -2.415 1.00 87.75 144 VAL A C 1
ATOM 1108 O O . VAL A 1 144 ? 13.405 1.095 -2.407 1.00 87.75 144 VAL A O 1
ATOM 1111 N N . VAL A 1 145 ? 11.318 0.649 -3.137 1.00 87.81 145 VAL A N 1
ATOM 1112 C CA . VAL A 1 145 ? 11.726 -0.411 -4.080 1.00 87.81 145 VAL A CA 1
ATOM 1113 C C . VAL A 1 145 ? 12.680 0.151 -5.127 1.00 87.81 145 VAL A C 1
ATOM 1115 O O . VAL A 1 145 ? 13.713 -0.456 -5.375 1.00 87.81 145 VAL A O 1
ATOM 1118 N N . GLY A 1 146 ? 12.384 1.323 -5.696 1.00 85.44 146 GLY A N 1
ATOM 1119 C CA . GLY A 1 146 ? 13.274 2.003 -6.637 1.00 85.44 146 GLY A CA 1
ATOM 1120 C C . GLY A 1 146 ? 14.683 2.203 -6.076 1.00 85.44 146 GLY A C 1
ATOM 1121 O O . GLY A 1 146 ? 15.652 1.850 -6.739 1.00 85.44 146 GLY A O 1
ATOM 1122 N N . PHE A 1 147 ? 14.807 2.687 -4.837 1.00 83.94 147 PHE A N 1
ATOM 1123 C CA . PHE A 1 147 ? 16.110 2.868 -4.184 1.00 83.94 147 PHE A CA 1
ATOM 1124 C C . PHE A 1 147 ? 16.824 1.544 -3.870 1.00 83.94 147 PHE A C 1
ATOM 1126 O O . PHE A 1 147 ? 18.021 1.420 -4.124 1.00 83.94 147 PHE A O 1
ATOM 1133 N N . GLU A 1 148 ? 16.117 0.549 -3.326 1.00 84.25 148 GLU A N 1
ATOM 1134 C CA . GLU A 1 148 ? 16.710 -0.749 -2.981 1.00 84.25 148 GLU A CA 1
ATOM 1135 C C . GLU A 1 148 ? 17.142 -1.514 -4.240 1.00 84.25 148 GLU A C 1
ATOM 1137 O O . GLU A 1 148 ? 18.288 -1.959 -4.353 1.00 84.25 148 GLU A O 1
ATOM 1142 N N . ALA A 1 149 ? 16.236 -1.645 -5.204 1.00 82.94 149 ALA A N 1
ATOM 1143 C CA . ALA A 1 149 ? 16.424 -2.470 -6.384 1.00 82.94 149 ALA A CA 1
ATOM 1144 C C . ALA A 1 149 ? 17.378 -1.842 -7.406 1.00 82.94 149 ALA A C 1
ATOM 1146 O O . ALA A 1 149 ? 18.149 -2.576 -8.018 1.00 82.94 149 ALA A O 1
ATOM 1147 N N . ALA A 1 150 ? 17.432 -0.509 -7.531 1.00 78.00 150 ALA A N 1
ATOM 1148 C CA . ALA A 1 150 ? 18.403 0.146 -8.416 1.00 78.00 150 ALA A CA 1
ATOM 1149 C C . ALA A 1 150 ? 19.863 -0.181 -8.054 1.00 78.00 150 ALA A C 1
ATOM 1151 O O . ALA A 1 150 ? 20.723 -0.179 -8.931 1.00 78.00 150 ALA A O 1
ATOM 1152 N N . THR A 1 151 ? 20.151 -0.479 -6.781 1.00 77.31 151 THR A N 1
ATOM 1153 C CA . THR A 1 151 ? 21.514 -0.807 -6.324 1.00 77.31 151 THR A CA 1
ATOM 1154 C C . THR A 1 151 ? 21.862 -2.290 -6.416 1.00 77.31 151 THR A C 1
ATOM 1156 O O . THR A 1 151 ? 23.036 -2.628 -6.539 1.00 77.31 151 THR A O 1
ATOM 1159 N N . ARG A 1 152 ? 20.866 -3.181 -6.337 1.00 77.00 152 ARG A N 1
ATOM 1160 C CA . ARG A 1 152 ? 21.079 -4.635 -6.245 1.00 77.00 152 ARG A CA 1
ATOM 1161 C C . ARG A 1 152 ? 20.760 -5.375 -7.533 1.00 77.00 152 ARG A C 1
ATOM 1163 O O . ARG A 1 152 ? 21.498 -6.282 -7.897 1.00 77.00 152 ARG A O 1
ATOM 1170 N N . ASP A 1 153 ? 19.650 -5.026 -8.174 1.00 79.75 153 ASP A N 1
ATOM 1171 C CA . ASP A 1 153 ? 19.166 -5.709 -9.367 1.00 79.75 153 ASP A CA 1
ATOM 1172 C C . ASP A 1 153 ? 18.226 -4.802 -10.183 1.00 79.75 153 ASP A C 1
ATOM 1174 O O . ASP A 1 153 ? 17.000 -4.855 -10.033 1.00 79.75 153 ASP A O 1
ATOM 1178 N N . PRO A 1 154 ? 18.796 -3.938 -11.040 1.00 81.44 154 PRO A N 1
ATOM 1179 C CA . PRO A 1 154 ? 18.023 -2.954 -11.787 1.00 81.44 154 PRO A CA 1
ATOM 1180 C C . PRO A 1 154 ? 17.222 -3.563 -12.947 1.00 81.44 154 PRO A C 1
ATOM 1182 O O . PRO A 1 154 ? 16.318 -2.902 -13.456 1.00 81.44 154 PRO A O 1
ATOM 1185 N N . ALA A 1 155 ? 17.553 -4.785 -13.381 1.00 83.38 155 ALA A N 1
ATOM 1186 C CA . ALA A 1 155 ? 16.923 -5.436 -14.528 1.00 83.38 155 ALA A CA 1
ATOM 1187 C C . ALA A 1 155 ? 15.636 -6.185 -14.150 1.00 83.38 155 ALA A C 1
ATOM 1189 O O . ALA A 1 155 ? 14.740 -6.317 -14.987 1.00 83.38 155 ALA A O 1
ATOM 1190 N N . SER A 1 156 ? 15.529 -6.638 -12.899 1.00 86.12 156 SER A N 1
ATOM 1191 C CA . SER A 1 156 ? 14.359 -7.363 -12.402 1.00 86.12 156 SER A CA 1
ATOM 1192 C C . SER A 1 156 ? 13.099 -6.500 -12.329 1.00 86.12 156 SER A C 1
ATOM 1194 O O . SER A 1 156 ? 13.141 -5.322 -11.976 1.00 86.12 156 SER A O 1
ATOM 1196 N N . THR A 1 157 ? 11.949 -7.113 -12.605 1.00 88.88 157 THR A N 1
ATOM 1197 C CA . THR A 1 157 ? 10.637 -6.465 -12.493 1.00 88.88 157 THR A CA 1
ATOM 1198 C C . THR A 1 157 ? 9.959 -6.872 -11.191 1.00 88.88 157 THR A C 1
ATOM 1200 O O . THR A 1 157 ? 9.819 -8.057 -10.893 1.00 88.88 157 THR A O 1
ATOM 1203 N N . TYR A 1 158 ? 9.522 -5.877 -10.425 1.00 89.75 158 TYR A N 1
ATOM 1204 C CA . TYR A 1 158 ? 8.874 -6.029 -9.133 1.00 89.75 158 TYR A CA 1
ATOM 1205 C C . TYR A 1 158 ? 7.353 -5.899 -9.260 1.00 89.75 158 TYR A C 1
ATOM 1207 O O . TYR A 1 158 ? 6.840 -4.950 -9.852 1.00 89.75 158 TYR A O 1
ATOM 1215 N N . TYR A 1 159 ? 6.623 -6.846 -8.680 1.00 89.25 159 TYR A N 1
ATOM 1216 C CA . TYR A 1 159 ? 5.159 -6.891 -8.705 1.00 89.25 159 TYR A CA 1
ATOM 1217 C C . TYR A 1 159 ? 4.660 -7.677 -7.493 1.00 89.25 159 TYR A C 1
ATOM 1219 O O . TYR A 1 159 ? 5.303 -8.646 -7.115 1.00 89.25 159 TYR A O 1
ATOM 1227 N N . SER A 1 160 ? 3.555 -7.267 -6.871 1.00 83.06 160 SER A N 1
ATOM 1228 C CA . SER A 1 160 ? 2.751 -8.033 -5.901 1.00 83.06 160 SER A CA 1
ATOM 1229 C C . SER A 1 160 ? 1.988 -7.061 -4.987 1.00 83.06 160 SER A C 1
ATOM 1231 O O . SER A 1 160 ? 2.534 -6.021 -4.600 1.00 83.06 160 SER A O 1
ATOM 1233 N N . PRO A 1 161 ? 0.788 -7.430 -4.503 1.00 86.50 161 PRO A N 1
ATOM 1234 C CA . PRO A 1 161 ? 0.129 -6.743 -3.390 1.00 86.50 161 PRO A CA 1
ATOM 1235 C C . PRO A 1 161 ? 0.851 -6.894 -2.048 1.00 86.50 161 PRO A C 1
ATOM 1237 O O . PRO A 1 161 ? 0.375 -6.376 -1.038 1.00 86.50 161 PRO A O 1
ATOM 1240 N N . PHE A 1 162 ? 1.999 -7.570 -2.004 1.00 84.06 162 PHE A N 1
ATOM 1241 C CA . PHE A 1 162 ? 2.750 -7.811 -0.779 1.00 84.06 162 PHE A CA 1
ATOM 1242 C C . PHE A 1 162 ? 3.114 -6.528 -0.022 1.00 84.06 162 PHE A C 1
ATOM 1244 O O . PHE A 1 162 ? 2.883 -6.451 1.178 1.00 84.06 162 PHE A O 1
ATOM 1251 N N . LEU A 1 163 ? 3.587 -5.484 -0.710 1.00 87.75 163 LEU A N 1
ATOM 1252 C CA . LEU A 1 163 ? 3.910 -4.206 -0.059 1.00 87.75 163 LEU A CA 1
ATOM 1253 C C . LEU A 1 163 ? 2.672 -3.550 0.566 1.00 87.75 163 LEU A C 1
ATOM 1255 O O . LEU A 1 163 ? 2.737 -3.014 1.671 1.00 87.75 163 LEU A O 1
ATOM 1259 N N . MET A 1 164 ? 1.522 -3.656 -0.103 1.00 89.44 164 MET A N 1
ATOM 1260 C CA . MET A 1 164 ? 0.249 -3.184 0.437 1.00 89.44 164 MET A CA 1
ATOM 1261 C C . MET A 1 164 ? -0.180 -4.013 1.658 1.00 89.44 164 MET A C 1
ATOM 1263 O O . MET A 1 164 ? -0.617 -3.442 2.658 1.00 89.44 164 MET A O 1
ATOM 1267 N N . LEU A 1 165 ? 0.000 -5.338 1.626 1.00 87.56 165 LEU A N 1
ATOM 1268 C CA . LEU A 1 165 ? -0.232 -6.212 2.780 1.00 87.56 165 LEU A CA 1
ATOM 1269 C C . LEU A 1 165 ? 0.671 -5.832 3.960 1.00 87.56 165 LEU A C 1
ATOM 1271 O O . LEU A 1 165 ? 0.173 -5.695 5.076 1.00 87.56 165 LEU A O 1
ATOM 1275 N N . SER A 1 166 ? 1.959 -5.576 3.726 1.00 86.94 166 SER A N 1
ATOM 1276 C CA . SER A 1 166 ? 2.894 -5.094 4.749 1.00 86.94 166 SER A CA 1
ATOM 1277 C C . SER A 1 166 ? 2.425 -3.777 5.376 1.00 86.94 166 SER A C 1
ATOM 1279 O O . SER A 1 166 ? 2.465 -3.626 6.599 1.00 86.94 166 SER A O 1
ATOM 1281 N N . THR A 1 167 ? 1.896 -2.839 4.583 1.00 90.06 167 THR A N 1
ATOM 1282 C CA . THR A 1 167 ? 1.289 -1.607 5.111 1.00 90.06 167 THR A CA 1
ATOM 1283 C C . THR A 1 167 ? 0.049 -1.881 5.963 1.00 90.06 167 THR A C 1
ATOM 1285 O O . THR A 1 167 ? -0.088 -1.297 7.040 1.00 90.06 167 THR A O 1
ATOM 1288 N N . LEU A 1 168 ? -0.838 -2.790 5.546 1.00 87.94 168 LEU A N 1
ATOM 1289 C CA . LEU A 1 168 ? -2.015 -3.173 6.338 1.00 87.94 168 LEU A CA 1
ATOM 1290 C C . LEU A 1 168 ? -1.629 -3.852 7.661 1.00 87.94 168 LEU A C 1
ATOM 1292 O O . LEU A 1 168 ? -2.254 -3.596 8.694 1.00 87.94 168 LEU A O 1
ATOM 1296 N N . VAL A 1 169 ? -0.571 -4.664 7.660 1.00 84.62 169 VAL A N 1
ATOM 1297 C CA . VAL A 1 169 ? -0.013 -5.245 8.886 1.00 84.62 169 VAL A CA 1
ATOM 1298 C C . VAL A 1 169 ? 0.532 -4.148 9.796 1.00 84.62 169 VAL A C 1
ATOM 1300 O O . VAL A 1 169 ? 0.171 -4.105 10.972 1.00 84.62 169 VAL A O 1
ATOM 1303 N N . GLY A 1 170 ? 1.343 -3.228 9.272 1.00 83.12 170 GLY A N 1
ATOM 1304 C CA . GLY A 1 170 ? 1.872 -2.105 10.048 1.00 83.12 170 GLY A CA 1
ATOM 1305 C C . GLY A 1 170 ? 0.774 -1.260 10.693 1.00 83.12 170 GLY A C 1
ATOM 1306 O O . GLY A 1 170 ? 0.841 -0.926 11.876 1.00 83.12 170 GLY A O 1
ATOM 1307 N N . ALA A 1 171 ? -0.294 -0.999 9.942 1.00 85.44 171 ALA A N 1
ATOM 1308 C CA . ALA A 1 171 ? -1.491 -0.330 10.432 1.00 85.44 171 ALA A CA 1
ATOM 1309 C C . ALA A 1 171 ? -2.174 -1.092 11.584 1.00 85.44 171 ALA A C 1
ATOM 1311 O O . ALA A 1 171 ? -2.700 -0.475 12.512 1.00 85.44 171 ALA A O 1
ATOM 1312 N N . SER A 1 172 ? -2.152 -2.429 11.565 1.00 80.12 172 SER A N 1
ATOM 1313 C CA . SER A 1 172 ? -2.783 -3.257 12.604 1.00 80.12 172 SER A CA 1
ATOM 1314 C C . SER A 1 172 ? -2.112 -3.133 13.973 1.00 80.12 172 SER A C 1
ATOM 1316 O O . SER A 1 172 ? -2.796 -3.258 14.991 1.00 80.12 172 SER A O 1
ATOM 1318 N N . PHE A 1 173 ? -0.821 -2.784 14.024 1.00 78.25 173 PHE A N 1
ATOM 1319 C CA . PHE A 1 173 ? -0.096 -2.584 15.284 1.00 78.25 173 PHE A CA 1
ATOM 1320 C C . PHE A 1 173 ? -0.544 -1.351 16.075 1.00 78.25 173 PHE A C 1
ATOM 1322 O O . PHE A 1 173 ? -0.349 -1.308 17.289 1.00 78.25 173 PHE A O 1
ATOM 1329 N N . VAL A 1 174 ? -1.181 -0.370 15.427 1.00 75.38 174 VAL A N 1
ATOM 1330 C CA . VAL A 1 174 ? -1.676 0.846 16.098 1.00 75.38 174 VAL A CA 1
ATOM 1331 C C . VAL A 1 174 ? -2.874 0.553 17.002 1.00 75.38 174 VAL A C 1
ATOM 1333 O O . VAL A 1 174 ? -3.106 1.265 17.977 1.00 75.38 174 VAL A O 1
ATOM 1336 N N . PHE A 1 175 ? -3.626 -0.509 16.710 1.00 67.44 175 PHE A N 1
ATOM 1337 C CA . PHE A 1 175 ? -4.800 -0.911 17.478 1.00 67.44 175 PHE A CA 1
ATOM 1338 C C . PHE A 1 175 ? -4.470 -2.125 18.355 1.00 67.44 175 PHE A C 1
ATOM 1340 O O . PHE A 1 175 ? -4.748 -3.263 17.949 1.00 67.44 175 PHE A O 1
ATOM 1347 N N . PRO A 1 176 ? -3.887 -1.924 19.556 1.00 52.72 176 PRO A N 1
ATOM 1348 C CA . PRO A 1 176 ? -3.592 -3.025 20.459 1.00 52.72 176 PRO A CA 1
ATOM 1349 C C . PRO A 1 176 ? -4.881 -3.774 20.831 1.00 52.72 176 PRO A C 1
ATOM 1351 O O . PRO A 1 176 ? -5.960 -3.178 20.846 1.00 52.72 176 PRO A O 1
ATOM 1354 N N . PRO A 1 177 ? -4.790 -5.078 21.149 1.00 52.47 177 PRO A N 1
ATOM 1355 C CA . PRO A 1 177 ? -5.952 -5.872 21.520 1.00 52.47 177 PRO A CA 1
ATOM 1356 C C . PRO A 1 177 ? -6.760 -5.216 22.625 1.00 52.47 177 PRO A C 1
ATOM 1358 O O . PRO A 1 177 ? -6.223 -4.849 23.677 1.00 52.47 177 PRO A O 1
ATOM 1361 N N . GLU A 1 178 ? -8.076 -5.234 22.454 1.00 46.22 178 GLU A N 1
ATOM 1362 C CA . GLU A 1 178 ? -8.973 -5.169 23.589 1.00 46.22 178 GLU A CA 1
ATOM 1363 C C . GLU A 1 178 ? -8.730 -6.402 24.460 1.00 46.22 178 GLU A C 1
ATOM 1365 O O . GLU A 1 178 ? -9.258 -7.489 24.231 1.00 46.22 178 GLU A O 1
ATOM 1370 N N . LYS A 1 179 ? -7.902 -6.250 25.497 1.00 40.09 179 LYS A N 1
ATOM 1371 C CA . LYS A 1 179 ? -7.939 -7.183 26.620 1.00 40.09 179 LYS A CA 1
ATOM 1372 C C . LYS A 1 179 ? -9.315 -7.030 27.259 1.00 40.09 179 LYS A C 1
ATOM 1374 O O . LYS A 1 179 ? -9.502 -6.107 28.057 1.00 40.09 179 LYS A O 1
ATOM 1379 N N . LYS A 1 180 ? -10.271 -7.886 26.895 1.00 42.72 180 LYS A N 1
ATOM 1380 C CA . LYS A 1 180 ? -11.475 -8.117 27.697 1.00 42.72 180 LYS A CA 1
ATOM 1381 C C . LYS A 1 180 ? -10.990 -8.715 29.014 1.00 42.72 180 LYS A C 1
ATOM 1383 O O . LYS A 1 180 ? -10.706 -9.903 29.107 1.00 42.72 180 LYS A O 1
ATOM 1388 N N . ILE A 1 181 ? -10.740 -7.851 29.995 1.00 34.88 181 ILE A N 1
ATOM 1389 C CA . ILE A 1 181 ? -10.527 -8.296 31.367 1.00 34.88 181 ILE A CA 1
ATOM 1390 C C . ILE A 1 181 ? -11.901 -8.778 31.798 1.00 34.88 181 ILE A C 1
ATOM 1392 O O . ILE A 1 181 ? -12.827 -7.970 31.871 1.00 34.88 181 ILE A O 1
ATOM 1396 N N . ASN A 1 182 ? -12.038 -10.088 31.985 1.00 38.81 182 ASN A N 1
ATOM 1397 C CA . ASN A 1 182 ? -13.283 -10.683 32.429 1.00 38.81 182 ASN A CA 1
ATOM 1398 C C . ASN A 1 182 ? -13.533 -10.198 33.867 1.00 38.81 182 ASN A C 1
ATOM 1400 O O . ASN A 1 182 ? -12.957 -10.722 34.816 1.00 38.81 182 ASN A O 1
ATOM 1404 N N . THR A 1 183 ? -14.295 -9.111 34.025 1.00 40.91 183 THR A N 1
ATOM 1405 C CA . THR A 1 183 ? -14.606 -8.517 35.337 1.00 40.91 183 THR A CA 1
ATOM 1406 C C . THR A 1 183 ? -15.759 -9.233 36.039 1.00 40.91 183 THR A C 1
ATOM 1408 O O . THR A 1 183 ? -16.136 -8.832 37.137 1.00 40.91 183 THR A O 1
ATOM 1411 N N . GLU A 1 184 ? -16.258 -10.336 35.470 1.00 45.31 184 GLU A N 1
ATOM 1412 C CA . GLU A 1 184 ? -17.255 -11.218 36.091 1.00 45.31 184 GLU A CA 1
ATOM 1413 C C . GLU A 1 184 ? -16.825 -11.666 37.498 1.00 45.31 184 GLU A C 1
ATOM 1415 O O . GLU A 1 184 ? -17.644 -11.720 38.411 1.00 45.31 184 GLU A O 1
ATOM 1420 N N . TRP A 1 185 ? -15.521 -11.865 37.729 1.00 40.69 185 TRP A N 1
ATOM 1421 C CA . TRP A 1 185 ? -15.007 -12.265 39.044 1.00 40.69 185 TRP A CA 1
ATOM 1422 C C . TRP A 1 185 ? -15.002 -11.140 40.098 1.00 40.69 185 TRP A C 1
ATOM 1424 O O . TRP A 1 185 ? -14.899 -11.420 41.286 1.00 40.69 185 TRP A O 1
ATOM 1434 N N . PHE A 1 186 ? -15.136 -9.873 39.686 1.00 40.69 186 PHE A N 1
ATOM 1435 C CA . PHE A 1 186 ? -15.171 -8.708 40.587 1.00 40.69 186 PHE A CA 1
ATOM 1436 C C . PHE A 1 186 ? -16.580 -8.133 40.802 1.00 40.69 186 PHE A C 1
ATOM 1438 O O . PHE A 1 186 ? -16.752 -7.283 41.675 1.00 40.69 186 PHE A O 1
ATOM 1445 N N . LYS A 1 187 ? -17.588 -8.573 40.034 1.00 45.06 187 LYS A N 1
ATOM 1446 C CA . LYS A 1 187 ? -18.974 -8.071 40.126 1.00 45.06 187 LYS A CA 1
ATOM 1447 C C . LYS A 1 187 ? -19.974 -9.041 40.762 1.00 45.06 187 LYS A C 1
ATOM 1449 O O . LYS A 1 187 ? -21.113 -8.659 41.005 1.00 45.06 187 LYS A O 1
ATOM 1454 N N . SER A 1 188 ? -19.554 -10.247 41.137 1.00 45.22 188 SER A N 1
ATOM 1455 C CA . SER A 1 188 ? -20.407 -11.193 41.866 1.00 45.22 188 SER A CA 1
ATOM 1456 C C . SER A 1 188 ? -20.487 -10.858 43.363 1.00 45.22 188 SER A C 1
ATOM 1458 O O . SER A 1 188 ? -19.936 -11.565 44.207 1.00 45.22 188 SER A O 1
ATOM 1460 N N . SER A 1 189 ? -21.183 -9.781 43.722 1.00 48.03 189 SER A N 1
ATOM 1461 C CA . SER A 1 189 ? -21.648 -9.580 45.098 1.00 48.03 189 SER A CA 1
ATOM 1462 C C . SER A 1 189 ? -22.815 -8.591 45.138 1.00 48.03 189 SER A C 1
ATOM 1464 O O . SER A 1 189 ? -22.613 -7.388 45.271 1.00 48.03 189 SER A O 1
ATOM 1466 N N . ARG A 1 190 ? -24.033 -9.155 45.123 1.00 43.66 190 ARG A N 1
ATOM 1467 C CA . ARG A 1 190 ? -25.332 -8.536 45.463 1.00 43.66 190 ARG A CA 1
ATOM 1468 C C . ARG A 1 190 ? -25.904 -7.540 44.440 1.00 43.66 190 ARG A C 1
ATOM 1470 O O . ARG A 1 190 ? -25.796 -6.334 44.615 1.00 43.66 190 ARG A O 1
ATOM 1477 N N . GLY A 1 191 ? -26.628 -8.058 43.442 1.00 49.44 191 GLY A N 1
ATOM 1478 C CA . GLY A 1 191 ? -27.555 -7.242 42.638 1.00 49.44 191 GLY A CA 1
ATOM 1479 C C . GLY A 1 191 ? -28.115 -7.883 41.361 1.00 49.44 191 GLY A C 1
ATOM 1480 O O . GLY A 1 191 ? -29.198 -7.508 40.929 1.00 49.44 191 GLY A O 1
ATOM 1481 N N . ASP A 1 192 ? -27.443 -8.884 40.790 1.00 47.94 192 ASP A N 1
ATOM 1482 C CA . ASP A 1 192 ? -27.683 -9.321 39.398 1.00 47.94 192 ASP A CA 1
ATOM 1483 C C . ASP A 1 192 ? -28.882 -10.258 39.155 1.00 47.94 192 ASP A C 1
ATOM 1485 O O . ASP A 1 192 ? -29.006 -10.840 38.083 1.00 47.94 192 ASP A O 1
ATOM 1489 N N . ILE A 1 193 ? -29.827 -10.384 40.091 1.00 50.59 193 ILE A N 1
ATOM 1490 C CA . ILE A 1 193 ? -31.006 -11.257 39.896 1.00 50.59 193 ILE A CA 1
ATOM 1491 C C . ILE A 1 193 ? -31.978 -10.672 38.842 1.00 50.59 193 ILE A C 1
ATOM 1493 O O . ILE A 1 193 ? -32.791 -11.395 38.275 1.00 50.59 193 ILE A O 1
ATOM 1497 N N . PHE A 1 194 ? -31.856 -9.376 38.522 1.00 52.62 194 PHE A N 1
ATOM 1498 C CA . PHE A 1 194 ? -32.661 -8.688 37.500 1.00 52.62 194 PHE A CA 1
ATOM 1499 C C . PHE A 1 194 ? -31.839 -8.086 36.354 1.00 52.62 194 PHE A C 1
ATOM 1501 O O . PHE A 1 194 ? -32.399 -7.414 35.484 1.00 52.62 194 PHE A O 1
ATOM 1508 N N . ALA A 1 195 ? -30.524 -8.314 36.323 1.00 49.28 195 ALA A N 1
ATOM 1509 C CA . ALA A 1 195 ? -29.733 -7.950 35.160 1.00 49.28 195 ALA A CA 1
ATOM 1510 C C . ALA A 1 195 ? -30.123 -8.907 34.027 1.00 49.28 195 ALA A C 1
ATOM 1512 O O . ALA A 1 195 ? -29.918 -10.117 34.134 1.00 49.28 195 ALA A O 1
ATOM 1513 N N . LYS A 1 196 ? -30.726 -8.377 32.952 1.00 48.09 196 LYS A N 1
ATOM 1514 C CA . LYS A 1 196 ? -30.833 -9.104 31.680 1.00 48.09 196 LYS A CA 1
ATOM 1515 C C . LYS A 1 196 ? -29.452 -9.701 31.417 1.00 48.09 196 LYS A C 1
ATOM 1517 O O . LYS A 1 196 ? -28.491 -8.936 31.377 1.00 48.09 196 LYS A O 1
ATOM 1522 N N . GLN A 1 197 ? -29.356 -11.027 31.284 1.00 47.34 197 GLN A N 1
ATOM 1523 C CA . GLN A 1 197 ? -28.146 -11.651 30.754 1.00 47.34 197 GLN A CA 1
ATOM 1524 C C . GLN A 1 197 ? -27.784 -10.863 29.496 1.00 47.34 197 GLN A C 1
ATOM 1526 O O . GLN A 1 197 ? -28.597 -10.800 28.573 1.00 47.34 197 GLN A O 1
ATOM 1531 N N . GLU A 1 198 ? -26.630 -10.187 29.500 1.00 52.25 198 GLU A N 1
ATOM 1532 C CA . GLU A 1 198 ? -26.068 -9.672 28.258 1.00 52.25 198 GLU A CA 1
ATOM 1533 C C . GLU A 1 198 ? -26.023 -10.880 27.331 1.00 52.25 198 GLU A C 1
ATOM 1535 O O . GLU A 1 198 ? -25.394 -11.890 27.660 1.00 52.25 198 GLU A O 1
ATOM 1540 N N . GLU A 1 199 ? -26.787 -10.825 26.237 1.00 43.09 199 GLU A N 1
ATOM 1541 C CA . GLU A 1 199 ? -26.707 -11.837 25.199 1.00 43.09 199 GLU A CA 1
ATOM 1542 C C . GLU A 1 199 ? -25.232 -11.918 24.827 1.00 43.09 199 GLU A C 1
ATOM 1544 O O . GLU A 1 199 ? -24.655 -10.969 24.294 1.00 43.09 199 GLU A O 1
ATOM 1549 N N . LEU A 1 200 ? -24.598 -13.024 25.221 1.00 44.47 200 LEU A N 1
ATOM 1550 C CA . LEU A 1 200 ? -23.229 -13.333 24.867 1.00 44.47 200 LEU A CA 1
ATOM 1551 C C . LEU A 1 200 ? -23.202 -13.355 23.350 1.00 44.47 200 LEU A C 1
ATOM 1553 O O . LEU A 1 200 ? -23.592 -14.347 22.738 1.00 44.47 200 LEU A O 1
ATOM 1557 N N . ASP A 1 201 ? -22.777 -12.246 22.755 1.00 41.78 201 ASP A N 1
ATOM 1558 C CA . ASP A 1 201 ? -22.618 -12.146 21.322 1.00 41.78 201 ASP A CA 1
ATOM 1559 C C . ASP A 1 201 ? -21.621 -13.238 20.920 1.00 41.78 201 ASP A C 1
ATOM 1561 O O . ASP A 1 201 ? -20.419 -13.157 21.199 1.00 41.78 201 ASP A O 1
ATOM 1565 N N . LEU A 1 202 ? -22.135 -14.330 20.351 1.00 39.44 202 LEU A N 1
ATOM 1566 C CA . LEU A 1 202 ? -21.350 -15.507 19.982 1.00 39.44 202 LEU A CA 1
ATOM 1567 C C . LEU A 1 202 ? -20.304 -15.134 18.920 1.00 39.44 202 LEU A C 1
ATOM 1569 O O . LEU A 1 202 ? -19.249 -15.767 18.853 1.00 39.44 202 LEU A O 1
ATOM 1573 N N . MET A 1 203 ? -20.537 -14.050 18.166 1.00 39.09 203 MET A N 1
ATOM 1574 C CA . MET A 1 203 ? -19.566 -13.464 17.237 1.00 39.09 203 MET A CA 1
ATOM 1575 C C . MET A 1 203 ? -18.399 -12.779 17.950 1.00 39.09 203 MET A C 1
ATOM 1577 O O . MET A 1 203 ? -17.300 -12.694 17.403 1.00 39.09 203 MET A O 1
ATOM 1581 N N . SER A 1 204 ? -18.564 -12.376 19.209 1.00 42.19 204 SER A N 1
ATOM 1582 C CA . SER A 1 204 ? -17.493 -11.772 20.000 1.00 42.19 204 SER A CA 1
ATOM 1583 C C . SER A 1 204 ? -16.379 -12.765 20.376 1.00 42.19 204 SER A C 1
ATOM 1585 O O . SER A 1 204 ? -15.247 -12.344 20.630 1.00 42.19 204 SER A O 1
ATOM 1587 N N . ARG A 1 205 ? -16.653 -14.083 20.343 1.00 41.97 205 ARG A N 1
ATOM 1588 C CA . ARG A 1 205 ? -15.630 -15.151 20.423 1.00 41.97 205 ARG A CA 1
ATOM 1589 C C . ARG A 1 205 ? -14.801 -15.278 19.143 1.00 41.97 205 ARG A C 1
ATOM 1591 O O . ARG A 1 205 ? -13.677 -15.771 19.207 1.00 41.97 205 ARG A O 1
ATOM 1598 N N . TYR A 1 206 ? -15.331 -14.801 18.018 1.00 41.00 206 TYR A N 1
ATOM 1599 C CA . TYR A 1 206 ? -14.653 -14.732 16.722 1.00 41.00 206 TYR A CA 1
ATOM 1600 C C . TYR A 1 206 ? -13.982 -13.373 16.472 1.00 41.00 206 TYR A C 1
ATOM 1602 O O . TYR A 1 206 ? -13.445 -13.143 15.389 1.00 41.00 206 TYR A O 1
ATOM 1610 N N . GLN A 1 207 ? -13.941 -12.477 17.468 1.00 41.62 207 GLN A N 1
ATOM 1611 C CA . GLN A 1 207 ? -13.131 -11.264 17.379 1.00 41.62 207 GLN A CA 1
ATOM 1612 C C . GLN A 1 207 ? -11.648 -11.650 17.277 1.00 41.62 207 GLN A C 1
ATOM 1614 O O . GLN A 1 207 ? -11.035 -12.157 18.220 1.00 41.62 207 GLN A O 1
ATOM 1619 N N . PHE A 1 208 ? -11.093 -11.439 16.083 1.00 50.31 208 PHE A N 1
ATOM 1620 C CA . PHE A 1 208 ? -9.735 -11.799 15.695 1.00 50.31 208 PHE A CA 1
ATOM 1621 C C . PHE A 1 208 ? -8.703 -11.315 16.722 1.00 50.31 208 PHE A C 1
ATOM 1623 O O . PHE A 1 208 ? -8.528 -10.115 16.948 1.00 50.31 208 PHE A O 1
ATOM 1630 N N . LYS A 1 209 ? -7.995 -12.263 17.349 1.00 48.44 209 LYS A N 1
ATOM 1631 C CA . LYS A 1 209 ? -6.933 -11.961 18.316 1.00 48.44 209 LYS A CA 1
ATOM 1632 C C . LYS A 1 209 ? -5.733 -11.350 17.575 1.00 48.44 209 LYS A C 1
ATOM 1634 O O . LYS A 1 209 ? -5.184 -12.003 16.697 1.00 48.44 209 LYS A O 1
ATOM 1639 N N . PRO A 1 210 ? -5.235 -10.161 17.941 1.00 48.78 210 PRO A N 1
ATOM 1640 C CA . PRO A 1 210 ? -4.116 -9.526 17.236 1.00 48.78 210 PRO A CA 1
ATOM 1641 C C . PRO A 1 210 ? -2.752 -10.190 17.440 1.00 48.78 210 PRO A C 1
ATOM 1643 O O . PRO A 1 210 ? -1.883 -10.038 16.590 1.00 48.78 210 PRO A O 1
ATOM 1646 N N . MET A 1 211 ? -2.579 -11.021 18.474 1.00 47.19 211 MET A N 1
ATOM 1647 C CA . MET A 1 211 ? -1.424 -11.934 18.529 1.00 47.19 211 MET A CA 1
ATOM 1648 C C . MET A 1 211 ? -1.444 -12.942 17.380 1.00 47.19 211 MET A C 1
ATOM 1650 O O . MET A 1 211 ? -0.386 -13.392 16.968 1.00 47.19 211 MET A O 1
ATOM 1654 N N . MET A 1 212 ? -2.628 -13.246 16.838 1.00 55.53 212 MET A N 1
ATOM 1655 C CA . MET A 1 212 ? -2.780 -14.072 15.648 1.00 55.53 212 MET A CA 1
ATOM 1656 C C . MET A 1 212 ? -2.329 -13.310 14.399 1.00 55.53 212 MET A C 1
ATOM 1658 O O . MET A 1 212 ? -1.688 -13.908 13.561 1.00 55.53 212 MET A O 1
ATOM 1662 N N . PHE A 1 213 ? -2.544 -11.992 14.296 1.00 54.12 213 PHE A N 1
ATOM 1663 C CA . PHE A 1 213 ? -1.997 -11.188 13.191 1.00 54.12 213 PHE A CA 1
ATOM 1664 C C . PHE A 1 213 ? -0.479 -11.032 13.269 1.00 54.12 213 PHE A C 1
ATOM 1666 O O . PHE A 1 213 ? 0.184 -11.161 12.248 1.00 54.12 213 PHE A O 1
ATOM 1673 N N . LEU A 1 214 ? 0.082 -10.824 14.464 1.00 55.53 214 LEU A N 1
ATOM 1674 C CA . LEU A 1 214 ? 1.533 -10.807 14.660 1.00 55.53 214 LEU A CA 1
ATOM 1675 C C . LEU A 1 214 ? 2.146 -12.187 14.385 1.00 55.53 214 LEU A C 1
ATOM 1677 O O . LEU A 1 214 ? 3.151 -12.268 13.692 1.00 55.53 214 LEU A O 1
ATOM 1681 N N . SER A 1 215 ? 1.547 -13.275 14.880 1.00 54.06 215 SER A N 1
ATOM 1682 C CA . SER A 1 215 ? 2.043 -14.627 14.605 1.00 54.06 215 SER A CA 1
ATOM 1683 C C . SER A 1 215 ? 1.868 -15.004 13.140 1.00 54.06 215 SER A C 1
ATOM 1685 O O . SER A 1 215 ? 2.762 -15.610 12.575 1.00 54.06 215 SER A O 1
ATOM 1687 N N . LEU A 1 216 ? 0.754 -14.631 12.506 1.00 59.69 216 LEU A N 1
ATOM 1688 C CA . LEU A 1 216 ? 0.512 -14.868 11.085 1.00 59.69 216 LEU A CA 1
ATOM 1689 C C . LEU A 1 216 ? 1.450 -14.016 10.234 1.00 59.69 216 LEU A C 1
ATOM 1691 O O . LEU A 1 216 ? 1.934 -14.516 9.238 1.00 59.69 216 LEU A O 1
ATOM 1695 N N . PHE A 1 217 ? 1.784 -12.793 10.651 1.00 59.00 217 PHE A N 1
ATOM 1696 C CA . PHE A 1 217 ? 2.810 -11.971 10.014 1.00 59.00 217 PHE A CA 1
ATOM 1697 C C . PHE A 1 217 ? 4.206 -12.569 10.176 1.00 59.00 217 PHE A C 1
ATOM 1699 O O . PHE A 1 217 ? 4.909 -12.683 9.189 1.00 59.00 217 PHE A O 1
ATOM 1706 N N . ILE A 1 218 ? 4.593 -13.023 11.371 1.00 60.34 218 ILE A N 1
ATOM 1707 C CA . ILE A 1 218 ? 5.883 -13.693 11.595 1.00 60.34 218 ILE A CA 1
ATOM 1708 C C . ILE A 1 218 ? 5.953 -15.004 10.806 1.00 60.34 218 ILE A C 1
ATOM 1710 O O . ILE A 1 218 ? 6.988 -15.308 10.233 1.00 60.34 218 ILE A O 1
ATOM 1714 N N . VAL A 1 219 ? 4.865 -15.773 10.737 1.00 64.75 219 VAL A N 1
ATOM 1715 C CA . VAL A 1 219 ? 4.781 -17.008 9.943 1.00 64.75 219 VAL A CA 1
ATOM 1716 C C . VAL A 1 219 ? 4.737 -16.708 8.444 1.00 64.75 219 VAL A C 1
ATOM 1718 O O . VAL A 1 219 ? 5.276 -17.489 7.674 1.00 64.75 219 VAL A O 1
ATOM 1721 N N . LEU A 1 220 ? 4.155 -15.588 8.013 1.00 59.69 220 LEU A N 1
ATOM 1722 C CA . LEU A 1 220 ? 4.158 -15.134 6.622 1.00 59.69 220 LEU A CA 1
ATOM 1723 C C . LEU A 1 220 ? 5.546 -14.618 6.224 1.00 59.69 220 LEU A C 1
ATOM 1725 O O . LEU A 1 220 ? 6.053 -15.025 5.195 1.00 59.69 220 LEU A O 1
ATOM 1729 N N . GLU A 1 221 ? 6.196 -13.797 7.046 1.00 55.88 221 GLU A N 1
ATOM 1730 C CA . GLU A 1 221 ? 7.564 -13.293 6.863 1.00 55.88 221 GLU A CA 1
ATOM 1731 C C . GLU A 1 221 ? 8.585 -14.433 6.905 1.00 55.88 221 GLU A C 1
ATOM 1733 O O . GLU A 1 221 ? 9.396 -14.560 5.994 1.00 55.88 221 GLU A O 1
ATOM 1738 N N . ALA A 1 222 ? 8.518 -15.315 7.908 1.00 54.41 222 ALA A N 1
ATOM 1739 C CA . ALA A 1 222 ? 9.356 -16.510 7.982 1.00 54.41 222 ALA A CA 1
ATOM 1740 C C . ALA A 1 222 ? 9.031 -17.462 6.830 1.00 54.41 222 ALA A C 1
ATOM 1742 O O . ALA A 1 222 ? 9.936 -17.967 6.177 1.00 54.41 222 ALA A O 1
ATOM 1743 N N . GLY A 1 223 ? 7.748 -17.652 6.528 1.00 58.41 223 GLY A N 1
ATOM 1744 C CA . GLY A 1 223 ? 7.270 -18.429 5.394 1.00 58.41 223 GLY A CA 1
ATOM 1745 C C . GLY A 1 223 ? 7.818 -17.902 4.078 1.00 58.41 223 GLY A C 1
ATOM 1746 O O . GLY A 1 223 ? 8.265 -18.708 3.283 1.00 58.41 223 GLY A O 1
ATOM 1747 N N . ILE A 1 224 ? 7.883 -16.584 3.882 1.00 53.78 224 ILE A N 1
ATOM 1748 C CA . ILE A 1 224 ? 8.394 -15.900 2.684 1.00 53.78 224 ILE A CA 1
ATOM 1749 C C . ILE A 1 224 ? 9.921 -15.831 2.658 1.00 53.78 224 ILE A C 1
ATOM 1751 O O . ILE A 1 224 ? 10.519 -15.867 1.587 1.00 53.78 224 ILE A O 1
ATOM 1755 N N . TYR A 1 225 ? 10.579 -15.780 3.810 1.00 49.78 225 TYR A N 1
ATOM 1756 C CA . TYR A 1 225 ? 12.029 -15.897 3.934 1.00 49.78 225 TYR A CA 1
ATOM 1757 C C . TYR A 1 225 ? 12.495 -17.320 3.587 1.00 49.78 225 TYR A C 1
ATOM 1759 O O . TYR A 1 225 ? 13.401 -17.500 2.772 1.00 49.78 225 TYR A O 1
ATOM 1767 N N . PHE A 1 226 ? 11.815 -18.342 4.118 1.00 51.22 226 PHE A N 1
ATOM 1768 C CA . PHE A 1 226 ? 12.015 -19.744 3.738 1.00 51.22 226 PHE A CA 1
ATOM 1769 C C . PHE A 1 226 ? 11.526 -20.030 2.311 1.00 51.22 226 PHE A C 1
ATOM 1771 O O . PHE A 1 226 ? 12.150 -20.823 1.607 1.00 51.22 226 PHE A O 1
ATOM 1778 N N . TYR A 1 227 ? 10.480 -19.336 1.847 1.00 51.41 227 TYR A N 1
ATOM 1779 C CA . TYR A 1 227 ? 10.066 -19.336 0.448 1.00 51.41 227 TYR A CA 1
ATOM 1780 C C . TYR A 1 227 ? 11.216 -18.805 -0.401 1.00 51.41 227 TYR A C 1
ATOM 1782 O O . TYR A 1 227 ? 11.699 -19.551 -1.222 1.00 51.41 227 TYR A O 1
ATOM 1790 N N . ASN A 1 228 ? 11.779 -17.622 -0.146 1.00 47.19 228 ASN A N 1
ATOM 1791 C CA . ASN A 1 228 ? 12.921 -17.069 -0.890 1.00 47.19 228 ASN A CA 1
ATOM 1792 C C . ASN A 1 228 ? 14.159 -17.984 -0.911 1.00 47.19 228 ASN A C 1
ATOM 1794 O O . ASN A 1 228 ? 14.815 -18.099 -1.943 1.00 47.19 228 ASN A O 1
ATOM 1798 N N . LEU A 1 229 ? 14.469 -18.664 0.194 1.00 53.47 229 LEU A N 1
ATOM 1799 C CA . LEU A 1 229 ? 15.605 -19.592 0.268 1.00 53.47 229 LEU A CA 1
ATOM 1800 C C . LEU A 1 229 ? 15.379 -20.914 -0.494 1.00 53.47 229 LEU A C 1
ATOM 1802 O O . LEU A 1 229 ? 16.353 -21.498 -0.973 1.00 53.47 229 LEU A O 1
ATOM 1806 N N . GLY A 1 230 ? 14.129 -21.379 -0.623 1.00 49.53 230 GLY A N 1
ATOM 1807 C CA . GLY A 1 230 ? 13.778 -22.658 -1.263 1.00 49.53 230 GLY A CA 1
ATOM 1808 C C . GLY A 1 230 ? 12.901 -22.528 -2.515 1.00 49.53 230 GLY A C 1
ATOM 1809 O O . GLY A 1 230 ? 13.314 -22.898 -3.609 1.00 49.53 230 GLY A O 1
ATOM 1810 N N . PHE A 1 231 ? 11.696 -21.983 -2.364 1.00 46.03 231 PHE A N 1
ATOM 1811 C CA . PHE A 1 231 ? 10.710 -21.747 -3.427 1.00 46.03 231 PHE A CA 1
ATOM 1812 C C . PHE A 1 231 ? 10.988 -20.514 -4.307 1.00 46.03 231 PHE A C 1
ATOM 1814 O O . PHE A 1 231 ? 10.500 -20.463 -5.423 1.00 46.03 231 PHE A O 1
ATOM 1821 N N . GLY A 1 232 ? 11.769 -19.533 -3.857 1.00 46.91 232 GLY A N 1
ATOM 1822 C CA . GLY A 1 232 ? 12.175 -18.359 -4.628 1.00 46.91 232 GLY A CA 1
ATOM 1823 C C . GLY A 1 232 ? 13.043 -18.778 -5.802 1.00 46.91 232 GLY A C 1
ATOM 1824 O O . GLY A 1 232 ? 12.845 -18.287 -6.899 1.00 46.91 232 GLY A O 1
ATOM 1825 N N . LYS A 1 233 ? 13.874 -19.809 -5.610 1.00 51.28 233 LYS A N 1
ATOM 1826 C CA . LYS A 1 233 ? 14.580 -20.496 -6.698 1.00 51.28 233 LYS A CA 1
ATOM 1827 C C . LYS A 1 233 ? 13.645 -21.264 -7.635 1.00 51.28 233 LYS A C 1
ATOM 1829 O O . LYS A 1 233 ? 13.964 -21.408 -8.803 1.00 51.28 233 LYS A O 1
ATOM 1834 N N . VAL A 1 234 ? 12.507 -21.762 -7.142 1.00 50.06 234 VAL A N 1
ATOM 1835 C CA . VAL A 1 234 ? 11.487 -22.447 -7.961 1.00 50.06 234 VAL A CA 1
ATOM 1836 C C . VAL A 1 234 ? 10.674 -21.431 -8.766 1.00 50.06 234 VAL A C 1
ATOM 1838 O O . VAL A 1 234 ? 10.419 -21.652 -9.942 1.00 50.06 234 VAL A O 1
ATOM 1841 N N . LEU A 1 235 ? 10.321 -20.290 -8.172 1.00 52.47 235 LEU A N 1
ATOM 1842 C CA . LEU A 1 235 ? 9.614 -19.210 -8.851 1.00 52.47 235 LEU A CA 1
ATOM 1843 C C . LEU A 1 235 ? 10.527 -18.484 -9.843 1.00 52.47 235 LEU A C 1
ATOM 1845 O O . LEU A 1 235 ? 10.087 -18.182 -10.935 1.00 52.47 235 LEU A O 1
ATOM 1849 N N . GLU A 1 236 ? 11.804 -18.282 -9.515 1.00 55.16 236 GLU A N 1
ATOM 1850 C CA . GLU A 1 236 ? 12.827 -17.770 -10.438 1.00 55.16 236 GLU A CA 1
ATOM 1851 C C . GLU A 1 236 ? 13.148 -18.783 -11.553 1.00 55.16 236 GLU A C 1
ATOM 1853 O O . GLU A 1 236 ? 13.476 -18.385 -12.668 1.00 55.16 236 GLU A O 1
ATOM 1858 N N . ALA A 1 237 ? 12.982 -20.088 -11.294 1.00 56.97 237 ALA A N 1
ATOM 1859 C CA . ALA A 1 237 ? 13.052 -21.126 -12.325 1.00 56.97 237 ALA A CA 1
ATOM 1860 C C . ALA A 1 237 ? 11.812 -21.162 -13.238 1.00 56.97 237 ALA A C 1
ATOM 1862 O O . ALA A 1 237 ? 11.944 -21.524 -14.405 1.00 56.97 237 ALA A O 1
ATOM 1863 N N . HIS A 1 238 ? 10.625 -20.798 -12.735 1.00 60.53 238 HIS A N 1
ATOM 1864 C CA . HIS A 1 238 ? 9.394 -20.715 -13.532 1.00 60.53 238 HIS A CA 1
ATOM 1865 C C . HIS A 1 238 ? 9.206 -19.354 -14.227 1.00 60.53 238 HIS A C 1
ATOM 1867 O O . HIS A 1 238 ? 8.649 -19.318 -15.319 1.00 60.53 238 HIS A O 1
ATOM 1873 N N . HIS A 1 239 ? 9.708 -18.273 -13.626 1.00 69.69 239 HIS A N 1
ATOM 1874 C CA . HIS A 1 239 ? 9.501 -16.876 -14.014 1.00 69.69 239 HIS A CA 1
ATOM 1875 C C . HIS A 1 239 ? 10.806 -16.064 -13.853 1.00 69.69 239 HIS A C 1
ATOM 1877 O O . HIS A 1 239 ? 10.987 -15.340 -12.864 1.00 69.69 239 HIS A O 1
ATOM 1883 N N . PRO A 1 240 ? 11.760 -16.182 -14.793 1.00 71.94 240 PRO A N 1
ATOM 1884 C CA . PRO A 1 240 ? 13.054 -15.516 -14.687 1.00 71.94 240 PRO A CA 1
ATOM 1885 C C . PRO A 1 240 ? 12.911 -13.985 -14.745 1.00 71.94 240 PRO A C 1
ATOM 1887 O O . PRO A 1 240 ? 12.232 -13.439 -15.610 1.00 71.94 240 PRO A O 1
ATOM 1890 N N . GLY A 1 241 ? 13.576 -13.273 -13.828 1.00 76.81 241 GLY A N 1
ATOM 1891 C CA . GLY A 1 241 ? 13.583 -11.800 -13.780 1.00 76.81 241 GLY A CA 1
ATOM 1892 C C . GLY A 1 241 ? 12.356 -11.155 -13.120 1.00 76.81 241 GLY A C 1
ATOM 1893 O O . GLY A 1 241 ? 12.278 -9.927 -13.036 1.00 76.81 241 GLY A O 1
ATOM 1894 N N . LEU A 1 242 ? 11.414 -11.958 -12.618 1.00 81.19 242 LEU A N 1
ATOM 1895 C CA . LEU A 1 242 ? 10.228 -11.508 -11.897 1.00 81.19 242 LEU A CA 1
ATOM 1896 C C . LEU A 1 242 ? 10.424 -11.655 -10.382 1.00 81.19 242 LEU A C 1
ATOM 1898 O O . LEU A 1 242 ? 10.639 -12.749 -9.866 1.00 81.19 242 LEU A O 1
ATOM 1902 N N . LYS A 1 243 ? 10.324 -10.543 -9.646 1.00 81.81 243 LYS A N 1
ATOM 1903 C CA . LYS A 1 243 ? 10.514 -10.493 -8.189 1.00 81.81 243 LYS A CA 1
ATOM 1904 C C . LYS A 1 243 ? 9.267 -9.981 -7.486 1.00 81.81 243 LYS A C 1
ATOM 1906 O O . LYS A 1 243 ? 8.651 -9.006 -7.896 1.00 81.81 243 LYS A O 1
ATOM 1911 N N . THR A 1 244 ? 8.904 -10.620 -6.381 1.00 74.69 244 THR A N 1
ATOM 1912 C CA . THR A 1 244 ? 7.700 -10.263 -5.611 1.00 74.69 244 THR A CA 1
ATOM 1913 C C . THR A 1 244 ? 7.994 -9.540 -4.304 1.00 74.69 244 THR A C 1
ATOM 1915 O O . THR A 1 244 ? 7.077 -9.070 -3.631 1.00 74.69 244 THR A O 1
ATOM 1918 N N . PHE A 1 245 ? 9.274 -9.451 -3.937 1.00 72.19 245 PHE A N 1
ATOM 1919 C CA . PHE A 1 245 ? 9.703 -9.074 -2.600 1.00 72.19 245 PHE A CA 1
ATOM 1920 C C . PHE A 1 245 ? 10.938 -8.168 -2.622 1.00 72.19 245 PHE A C 1
ATOM 1922 O O . PHE A 1 245 ? 11.887 -8.405 -3.370 1.00 72.19 245 PHE A O 1
ATOM 1929 N N . ALA A 1 246 ? 10.929 -7.157 -1.755 1.00 77.75 246 ALA A N 1
ATOM 1930 C CA . ALA A 1 246 ? 12.036 -6.238 -1.503 1.00 77.75 246 ALA A CA 1
ATOM 1931 C C . ALA A 1 246 ? 12.055 -5.907 -0.001 1.00 77.75 246 ALA A C 1
ATOM 1933 O O . ALA A 1 246 ? 11.093 -5.342 0.521 1.00 77.75 246 ALA A O 1
ATOM 1934 N N . LEU A 1 247 ? 13.102 -6.323 0.716 1.00 79.62 247 LEU A N 1
ATOM 1935 C CA . LEU A 1 247 ? 13.101 -6.370 2.185 1.00 79.62 247 LEU A CA 1
ATOM 1936 C C . LEU A 1 247 ? 13.017 -4.971 2.807 1.00 79.62 247 LEU A C 1
ATOM 1938 O O . LEU A 1 247 ? 12.239 -4.747 3.737 1.00 79.62 247 LEU A O 1
ATOM 1942 N N . LEU A 1 248 ? 13.805 -4.026 2.289 1.00 81.12 248 LEU A N 1
ATOM 1943 C CA . LEU A 1 248 ? 13.826 -2.652 2.789 1.00 81.12 248 LEU A CA 1
ATOM 1944 C C . LEU A 1 248 ? 12.487 -1.969 2.504 1.00 81.12 248 LEU A C 1
ATOM 1946 O O . LEU A 1 248 ? 11.944 -1.283 3.372 1.00 81.12 248 LEU A O 1
ATOM 1950 N N . ALA A 1 249 ? 11.929 -2.202 1.314 1.00 85.31 249 ALA A N 1
ATOM 1951 C CA . ALA A 1 249 ? 10.615 -1.686 0.950 1.00 85.31 249 ALA A CA 1
ATOM 1952 C C . ALA A 1 249 ? 9.496 -2.255 1.834 1.00 85.31 249 ALA A C 1
ATOM 1954 O O . ALA A 1 249 ? 8.592 -1.513 2.211 1.00 85.31 249 ALA A O 1
ATOM 1955 N N . CYS A 1 250 ? 9.572 -3.529 2.232 1.00 82.50 250 CYS A N 1
ATOM 1956 C CA . CYS A 1 250 ? 8.607 -4.138 3.152 1.00 82.50 250 CYS A CA 1
ATOM 1957 C C . CYS A 1 250 ? 8.685 -3.510 4.547 1.00 82.50 250 CYS A C 1
ATOM 1959 O O . CYS A 1 250 ? 7.661 -3.100 5.095 1.00 82.50 250 CYS A O 1
ATOM 1961 N N . ALA A 1 251 ? 9.892 -3.351 5.098 1.00 82.44 251 ALA A N 1
ATOM 1962 C CA . ALA A 1 251 ? 10.086 -2.680 6.384 1.00 82.44 251 ALA A CA 1
ATOM 1963 C C . ALA A 1 251 ? 9.570 -1.229 6.351 1.00 82.44 251 ALA A C 1
ATOM 1965 O O . ALA A 1 251 ? 8.865 -0.789 7.264 1.00 82.44 251 ALA A O 1
ATOM 1966 N N . ALA A 1 252 ? 9.854 -0.501 5.268 1.00 86.38 252 ALA A N 1
ATOM 1967 C CA . ALA A 1 252 ? 9.334 0.846 5.058 1.00 86.38 252 ALA A CA 1
ATOM 1968 C C . ALA A 1 252 ? 7.802 0.864 4.927 1.00 86.38 252 ALA A C 1
ATOM 1970 O O . ALA A 1 252 ? 7.154 1.734 5.505 1.00 86.38 252 ALA A O 1
ATOM 1971 N N . ALA A 1 253 ? 7.210 -0.109 4.231 1.00 89.38 253 ALA A N 1
ATOM 1972 C CA . ALA A 1 253 ? 5.765 -0.245 4.076 1.00 89.38 253 ALA A CA 1
ATOM 1973 C C . ALA A 1 253 ? 5.056 -0.496 5.417 1.00 89.38 253 ALA A C 1
ATOM 1975 O O . ALA A 1 253 ? 4.023 0.127 5.680 1.00 89.38 253 ALA A O 1
ATOM 1976 N N . VAL A 1 254 ? 5.622 -1.345 6.286 1.00 87.62 254 VAL A N 1
ATOM 1977 C CA . VAL A 1 254 ? 5.129 -1.568 7.659 1.00 87.62 254 VAL A CA 1
ATOM 1978 C C . VAL A 1 254 ? 5.180 -0.267 8.461 1.00 87.62 254 VAL A C 1
ATOM 1980 O O . VAL A 1 254 ? 4.176 0.140 9.051 1.00 87.62 254 VAL A O 1
ATOM 1983 N N . MET A 1 255 ? 6.325 0.422 8.452 1.00 86.62 255 MET A N 1
ATOM 1984 C CA . MET A 1 255 ? 6.490 1.698 9.159 1.00 86.62 255 MET A CA 1
ATOM 1985 C C . MET A 1 255 ? 5.510 2.758 8.658 1.00 86.62 255 MET A C 1
ATOM 1987 O O . MET A 1 255 ? 4.911 3.477 9.456 1.00 86.62 255 MET A O 1
ATOM 1991 N N . LEU A 1 256 ? 5.294 2.821 7.347 1.00 90.81 256 LEU A N 1
ATOM 1992 C CA . LEU A 1 256 ? 4.338 3.725 6.726 1.00 90.81 256 LEU A CA 1
ATOM 1993 C C . LEU A 1 256 ? 2.912 3.449 7.199 1.00 90.81 256 LEU A C 1
ATOM 1995 O O . LEU A 1 256 ? 2.200 4.385 7.563 1.00 90.81 256 LEU A O 1
ATOM 1999 N N . GLY A 1 257 ? 2.501 2.181 7.248 1.00 87.06 257 GLY A N 1
ATOM 2000 C CA . GLY A 1 257 ? 1.180 1.795 7.745 1.00 87.06 257 GLY A CA 1
ATOM 2001 C C . GLY A 1 257 ? 0.975 2.184 9.203 1.00 87.06 257 GLY A C 1
ATOM 2002 O O . GLY A 1 257 ? -0.035 2.803 9.548 1.00 87.06 257 GLY A O 1
ATOM 2003 N N . TYR A 1 258 ? 1.974 1.897 10.039 1.00 86.75 258 TYR A N 1
ATOM 2004 C CA . TYR A 1 258 ? 1.972 2.273 11.448 1.00 86.75 258 TYR A CA 1
ATOM 2005 C C . TYR A 1 258 ? 1.863 3.792 11.635 1.00 86.75 258 TYR A C 1
ATOM 2007 O O . TYR A 1 258 ? 0.993 4.266 12.368 1.00 86.75 258 TYR A O 1
ATOM 2015 N N . LEU A 1 259 ? 2.705 4.572 10.953 1.00 88.06 259 LEU A N 1
ATOM 2016 C CA . LEU A 1 259 ? 2.722 6.032 11.068 1.00 88.06 259 LEU A CA 1
ATOM 2017 C C . LEU A 1 259 ? 1.424 6.659 10.557 1.00 88.06 259 LEU A C 1
ATOM 2019 O O . LEU A 1 259 ? 0.844 7.498 11.242 1.00 88.06 259 LEU A O 1
ATOM 2023 N N . THR A 1 260 ? 0.932 6.227 9.396 1.00 86.19 260 THR A N 1
ATOM 2024 C CA . THR A 1 260 ? -0.287 6.780 8.785 1.00 86.19 260 THR A CA 1
ATOM 2025 C C . THR A 1 260 ? -1.488 6.591 9.701 1.00 86.19 260 THR A C 1
ATOM 2027 O O . THR A 1 260 ? -2.203 7.545 10.006 1.00 86.19 260 THR A O 1
ATOM 2030 N N . VAL A 1 261 ? -1.690 5.372 10.206 1.00 82.56 261 VAL A N 1
ATOM 2031 C CA . VAL A 1 261 ? -2.809 5.094 11.109 1.00 82.56 261 VAL A CA 1
ATOM 2032 C C . VAL A 1 261 ? -2.606 5.756 12.471 1.00 82.56 261 VAL A C 1
ATOM 2034 O O . VAL A 1 261 ? -3.568 6.284 13.023 1.00 82.56 261 VAL A O 1
ATOM 2037 N N . SER A 1 262 ? -1.375 5.839 12.981 1.00 78.12 262 SER A N 1
ATOM 2038 C CA . SER A 1 262 ? -1.079 6.579 14.217 1.00 78.12 262 SER A CA 1
ATOM 2039 C C . SER A 1 262 ? -1.439 8.060 14.098 1.00 78.12 262 SER A C 1
ATOM 2041 O O . SER A 1 262 ? -2.071 8.606 14.999 1.00 78.12 262 SER A O 1
ATOM 2043 N N . LEU A 1 263 ? -1.108 8.706 12.977 1.00 80.88 263 LEU A N 1
ATOM 2044 C CA . LEU A 1 263 ? -1.465 10.103 12.708 1.00 80.88 263 LEU A CA 1
ATOM 2045 C C . LEU A 1 263 ? -2.979 10.289 12.563 1.00 80.88 263 LEU A C 1
ATOM 2047 O O . LEU A 1 263 ? -3.542 11.251 13.087 1.00 80.88 263 LEU A O 1
ATOM 2051 N N . ILE A 1 264 ? -3.662 9.351 11.906 1.00 78.19 264 ILE A N 1
ATOM 2052 C CA . ILE A 1 264 ? -5.124 9.348 11.800 1.00 78.19 264 ILE A CA 1
ATOM 2053 C C . ILE A 1 264 ? -5.764 9.244 13.188 1.00 78.19 264 ILE A C 1
ATOM 2055 O O . ILE A 1 264 ? -6.651 10.029 13.519 1.00 78.19 264 ILE A O 1
ATOM 2059 N N . VAL A 1 265 ? -5.304 8.311 14.021 1.00 68.69 265 VAL A N 1
ATOM 2060 C CA . VAL A 1 265 ? -5.812 8.139 15.387 1.00 68.69 265 VAL A CA 1
ATOM 2061 C C . VAL A 1 265 ? -5.510 9.379 16.223 1.00 68.69 265 VAL A C 1
ATOM 2063 O O . VAL A 1 265 ? -6.390 9.857 16.939 1.00 68.69 265 VAL A O 1
ATOM 2066 N N . TRP A 1 266 ? -4.311 9.948 16.104 1.00 64.56 266 TRP A N 1
ATOM 2067 C CA . TRP A 1 266 ? -3.919 11.139 16.852 1.00 64.56 266 TRP A CA 1
ATOM 2068 C C . TRP A 1 266 ? -4.729 12.379 16.448 1.00 64.56 266 TRP A C 1
ATOM 2070 O O . TRP A 1 266 ? -5.204 13.115 17.313 1.00 64.56 266 TRP A O 1
ATOM 2080 N N . SER A 1 267 ? -4.983 12.565 15.150 1.00 66.56 267 SER A N 1
ATOM 2081 C CA . SER A 1 267 ? -5.840 13.650 14.651 1.00 66.56 267 SER A CA 1
ATOM 2082 C C . SER A 1 267 ? -7.302 13.493 15.084 1.00 66.56 267 SER A C 1
ATOM 2084 O O . SER A 1 267 ? -7.952 14.484 15.412 1.00 66.56 267 SER A O 1
ATOM 2086 N N . ALA A 1 268 ? -7.814 12.259 15.150 1.00 60.44 268 ALA A N 1
ATOM 2087 C CA . ALA A 1 268 ? -9.180 11.978 15.584 1.00 60.44 268 ALA A CA 1
ATOM 2088 C C . ALA A 1 268 ? -9.370 12.096 17.106 1.00 60.44 268 ALA A C 1
ATOM 2090 O O . ALA A 1 268 ? -10.458 12.445 17.563 1.00 60.44 268 ALA A O 1
ATOM 2091 N N . THR A 1 269 ? -8.335 11.798 17.896 1.00 50.75 269 THR A N 1
ATOM 2092 C CA . THR A 1 269 ? -8.414 11.815 19.366 1.00 50.75 269 THR A CA 1
ATOM 2093 C C . THR A 1 269 ? -8.208 13.202 19.968 1.00 50.75 269 THR A C 1
ATOM 2095 O O . THR A 1 269 ? -8.721 13.457 21.059 1.00 50.75 269 THR A O 1
ATOM 2098 N N . GLY A 1 270 ? -7.531 14.125 19.272 1.00 40.41 270 GLY A N 1
ATOM 2099 C CA . GLY A 1 270 ? -7.163 15.419 19.856 1.00 40.41 270 GLY A CA 1
ATOM 2100 C C . GLY A 1 270 ? -6.318 15.239 21.128 1.00 40.41 270 GLY A C 1
ATOM 2101 O O . GLY A 1 270 ? -5.958 14.125 21.489 1.00 40.41 270 GLY A O 1
ATOM 2102 N N . SER A 1 271 ? -5.947 16.323 21.815 1.00 38.06 271 SER A N 1
ATOM 2103 C CA . SER A 1 271 ? -5.084 16.279 23.013 1.00 38.06 271 SER A CA 1
ATOM 2104 C C . SER A 1 271 ? -5.476 15.160 24.002 1.00 38.06 271 SER A C 1
ATOM 2106 O O . SER A 1 271 ? -6.451 15.272 24.747 1.00 38.06 271 SER A O 1
ATOM 2108 N N . LEU A 1 272 ? -4.673 14.087 24.040 1.00 42.69 272 LEU A N 1
ATOM 2109 C CA . LEU A 1 272 ? -4.834 12.922 24.924 1.00 42.69 272 LEU A CA 1
ATOM 2110 C C . LEU A 1 272 ? -4.857 13.288 26.419 1.00 42.69 272 LEU A C 1
ATOM 2112 O O . LEU A 1 272 ? -5.261 12.463 27.236 1.00 42.69 272 LEU A O 1
ATOM 2116 N N . LYS A 1 273 ? -4.464 14.517 26.785 1.00 48.47 273 LYS A N 1
ATOM 2117 C CA . LYS A 1 273 ? -4.555 15.015 28.163 1.00 48.47 273 LYS A CA 1
ATOM 2118 C C . LYS A 1 273 ? -5.999 15.213 28.642 1.00 48.47 273 LYS A C 1
ATOM 2120 O O . LYS A 1 273 ? -6.240 15.025 29.827 1.00 48.47 273 LYS A O 1
ATOM 2125 N N . ASP A 1 274 ? -6.950 15.520 27.754 1.00 45.34 274 ASP A N 1
ATOM 2126 C CA . ASP A 1 274 ? -8.334 15.839 28.155 1.00 45.34 274 ASP A CA 1
ATOM 2127 C C . ASP A 1 274 ? -9.358 14.736 27.813 1.00 45.34 274 ASP A C 1
ATOM 2129 O O . ASP A 1 274 ? -10.464 14.741 28.345 1.00 45.34 274 ASP A O 1
ATOM 2133 N N . GLY A 1 275 ? -9.015 13.762 26.961 1.00 56.91 275 GLY A N 1
ATOM 2134 C CA . GLY A 1 275 ? -9.922 12.700 26.488 1.00 56.91 275 GLY A CA 1
ATOM 2135 C C . GLY A 1 275 ? -10.618 11.858 27.580 1.00 56.91 275 GLY A C 1
ATOM 2136 O O . GLY A 1 275 ? -11.851 11.855 27.631 1.00 56.91 275 GLY A O 1
ATOM 2137 N N . PRO A 1 276 ? -9.879 11.157 28.468 1.00 59.16 276 PRO A N 1
ATOM 2138 C CA . PRO A 1 276 ? -10.469 10.327 29.528 1.00 59.16 276 PRO A CA 1
ATOM 2139 C C . PRO A 1 276 ? -11.344 11.134 30.479 1.00 59.16 276 PRO A C 1
ATOM 2141 O O . PRO A 1 276 ? -12.479 10.756 30.765 1.00 59.16 276 PRO A O 1
ATOM 2144 N N . MET A 1 277 ? -10.816 12.263 30.954 1.00 66.56 277 MET A N 1
ATOM 2145 C CA . MET A 1 277 ? -11.507 13.102 31.925 1.00 66.56 277 MET A CA 1
ATOM 2146 C C . MET A 1 277 ? -12.769 13.702 31.329 1.00 66.56 277 MET A C 1
ATOM 2148 O O . MET A 1 277 ? -13.802 13.720 31.992 1.00 66.56 277 MET A O 1
ATOM 2152 N N . ARG A 1 278 ? -12.734 14.115 30.060 1.00 67.25 278 ARG A N 1
ATOM 2153 C CA . ARG A 1 278 ? -13.910 14.636 29.366 1.00 67.25 278 ARG A CA 1
ATOM 2154 C C . ARG A 1 278 ? -15.001 13.579 29.198 1.00 67.25 278 ARG A C 1
ATOM 2156 O O . ARG A 1 278 ? -16.164 13.895 29.423 1.00 67.25 278 ARG A O 1
ATOM 2163 N N . LEU A 1 279 ? -14.652 12.336 28.860 1.00 64.88 279 LEU A N 1
ATOM 2164 C CA . LEU A 1 279 ? -15.621 11.235 28.742 1.00 64.88 279 LEU A CA 1
ATOM 2165 C C . LEU A 1 279 ? -16.252 10.872 30.092 1.00 64.88 279 LEU A C 1
ATOM 2167 O O . LEU A 1 279 ? -17.473 10.743 30.179 1.00 64.88 279 LEU A O 1
ATOM 2171 N N . ILE A 1 280 ? -15.443 10.776 31.153 1.00 72.31 280 ILE A N 1
ATOM 2172 C CA . ILE A 1 280 ? -15.932 10.534 32.521 1.00 72.31 280 ILE A CA 1
ATOM 2173 C C . ILE A 1 280 ? -16.843 11.682 32.972 1.00 72.31 280 ILE A C 1
ATOM 2175 O O . ILE A 1 280 ? -17.909 11.435 33.530 1.00 72.31 280 ILE A O 1
ATOM 2179 N N . THR A 1 281 ? -16.468 12.925 32.660 1.00 75.56 281 THR A N 1
ATOM 2180 C CA . THR A 1 281 ? -17.271 14.120 32.959 1.00 75.56 281 THR A CA 1
ATOM 2181 C C . THR A 1 281 ? -18.635 14.064 32.285 1.00 75.56 281 THR A C 1
ATOM 2183 O O . THR A 1 281 ? -19.645 14.303 32.935 1.00 75.56 281 THR A O 1
ATOM 2186 N N . VAL A 1 282 ? -18.695 13.705 31.003 1.00 74.62 282 VAL A N 1
ATOM 2187 C CA . VAL A 1 282 ? -19.962 13.627 30.260 1.00 74.62 282 VAL A CA 1
ATOM 2188 C C . VAL A 1 282 ? -20.838 12.482 30.762 1.00 74.62 282 VAL A C 1
ATOM 2190 O O . VAL A 1 282 ? -22.046 12.662 30.912 1.00 74.62 282 VAL A O 1
ATOM 2193 N N . LYS A 1 283 ? -20.247 11.316 31.046 1.00 75.75 283 LYS A N 1
ATOM 2194 C CA . LYS A 1 283 ? -20.983 10.173 31.594 1.00 75.75 283 LYS A CA 1
ATOM 2195 C C . LYS A 1 283 ? -21.600 10.518 32.948 1.00 75.75 283 LYS A C 1
ATOM 2197 O O . LYS A 1 283 ? -22.804 10.374 33.114 1.00 75.75 283 LYS A O 1
ATOM 2202 N N . MET A 1 284 ? -20.793 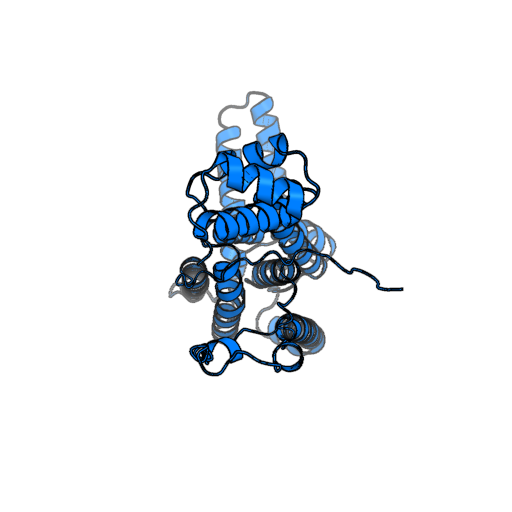11.049 33.865 1.00 75.75 284 MET A N 1
ATOM 2203 C CA . MET A 1 284 ? -21.246 11.442 35.199 1.00 75.75 284 MET A CA 1
ATOM 2204 C C . MET A 1 284 ? -22.305 12.550 35.136 1.00 75.75 284 MET A C 1
ATOM 2206 O O . MET A 1 284 ? -23.305 12.487 35.842 1.00 75.75 284 MET A O 1
ATOM 2210 N N . TYR A 1 285 ? -22.140 13.518 34.231 1.00 81.50 285 TYR A N 1
ATOM 2211 C CA . TYR A 1 285 ? -23.145 14.547 33.979 1.00 81.50 285 TYR A CA 1
ATOM 2212 C C . TYR A 1 285 ? -24.482 13.955 33.505 1.00 81.50 285 TYR A C 1
ATOM 2214 O O . TYR A 1 285 ? -25.524 14.336 34.030 1.00 81.50 285 TYR A O 1
ATOM 2222 N N . ASN A 1 286 ? -24.474 13.002 32.567 1.00 78.00 286 ASN A N 1
ATOM 2223 C CA . ASN A 1 286 ? -25.696 12.342 32.099 1.00 78.00 286 ASN A CA 1
ATOM 2224 C C . ASN A 1 286 ? -26.331 11.455 33.181 1.00 78.00 286 ASN A C 1
ATOM 2226 O O . ASN A 1 286 ? -27.554 11.406 33.272 1.00 78.00 286 ASN A O 1
ATOM 2230 N N . ASP A 1 287 ? -25.529 10.775 34.002 1.00 77.19 287 ASP A N 1
ATOM 2231 C CA . ASP A 1 287 ? -26.030 9.950 35.106 1.00 77.19 287 ASP A CA 1
ATOM 2232 C C . ASP A 1 287 ? -26.667 10.805 36.209 1.00 77.19 287 ASP A C 1
ATOM 2234 O O . ASP A 1 287 ? -27.709 10.433 36.742 1.00 77.19 287 ASP A O 1
ATOM 2238 N N . ILE A 1 288 ? -26.115 11.990 36.484 1.00 79.44 288 ILE A N 1
ATOM 2239 C CA . ILE A 1 288 ? -26.742 12.966 37.381 1.00 79.44 288 ILE A CA 1
ATOM 2240 C C . ILE A 1 288 ? -28.007 13.547 36.738 1.00 79.44 288 ILE A C 1
ATOM 2242 O O . ILE A 1 288 ? -29.025 13.659 37.407 1.00 79.44 288 ILE A O 1
ATOM 2246 N N . LEU A 1 289 ? -27.996 13.855 35.438 1.00 78.56 289 LEU A N 1
ATOM 2247 C CA . LEU A 1 289 ? -29.177 14.364 34.729 1.00 78.56 289 LEU A CA 1
ATOM 2248 C C . LEU A 1 289 ? -30.359 13.376 34.752 1.00 78.56 289 LEU A C 1
ATOM 2250 O O . LEU A 1 289 ? -31.505 13.809 34.796 1.00 78.56 289 LEU A O 1
ATOM 2254 N N . LYS A 1 290 ? -30.096 12.060 34.754 1.00 77.88 290 LYS A N 1
ATOM 2255 C CA . LYS A 1 290 ? -31.132 11.014 34.893 1.00 77.88 290 LYS A CA 1
ATOM 2256 C C . LYS A 1 290 ? -31.871 11.066 36.234 1.00 77.88 290 LYS A C 1
ATOM 2258 O O . LYS A 1 290 ? -32.940 10.479 36.342 1.00 77.88 290 LYS A O 1
ATOM 2263 N N . LEU A 1 291 ? -31.323 11.747 37.240 1.00 77.00 291 LEU A N 1
ATOM 2264 C CA . LEU A 1 291 ? -31.956 11.945 38.547 1.00 77.00 291 LEU A CA 1
ATOM 2265 C C . LEU A 1 291 ? -32.920 13.152 38.563 1.00 77.00 291 LEU A C 1
ATOM 2267 O O . LEU A 1 291 ? -33.216 13.670 39.635 1.00 77.00 291 LEU A O 1
ATOM 2271 N N . ASP A 1 292 ? -33.372 13.625 37.393 1.00 74.75 292 ASP A N 1
ATOM 2272 C CA . ASP A 1 292 ? -34.289 14.768 37.217 1.00 74.75 292 ASP A CA 1
ATOM 2273 C C . ASP A 1 292 ? -33.807 16.086 37.860 1.00 74.75 292 ASP A C 1
ATOM 2275 O O . ASP A 1 292 ? -34.584 16.958 38.253 1.00 74.75 292 ASP A O 1
ATOM 2279 N N . VAL A 1 293 ? -32.489 16.285 37.932 1.00 78.12 293 VAL A N 1
ATOM 2280 C CA . VAL A 1 293 ? -31.889 17.554 38.375 1.00 78.12 293 VAL A CA 1
ATOM 2281 C C . VAL A 1 293 ? -31.634 18.505 37.206 1.00 78.12 293 VAL A C 1
ATOM 2283 O O . VAL A 1 293 ? -31.202 18.114 36.123 1.00 78.12 293 VAL A O 1
ATOM 2286 N N . GLY A 1 294 ? -31.855 19.802 37.449 1.00 81.50 294 GLY A N 1
ATOM 2287 C CA . GLY A 1 294 ? -31.619 20.858 36.463 1.00 81.50 294 GLY A CA 1
ATOM 2288 C C . GLY A 1 294 ? -30.166 20.930 35.967 1.00 81.50 294 GLY A C 1
ATOM 2289 O O . GLY A 1 294 ? -29.224 20.568 36.672 1.00 81.50 294 GLY A O 1
ATOM 2290 N N . HIS A 1 295 ? -29.980 21.462 34.754 1.00 81.19 295 HIS A N 1
ATOM 2291 C CA . HIS A 1 295 ? -28.698 21.492 34.032 1.00 81.19 295 HIS A CA 1
ATOM 2292 C C . HIS A 1 295 ? -27.525 22.072 34.846 1.00 81.19 295 HIS A C 1
ATOM 2294 O O . HIS A 1 295 ? -26.446 21.488 34.899 1.00 81.19 295 HIS A O 1
ATOM 2300 N N . GLU A 1 296 ? -27.742 23.204 35.518 1.00 82.94 296 GLU A N 1
ATOM 2301 C CA . GLU A 1 296 ? -26.720 23.874 36.336 1.00 82.94 296 GLU A CA 1
ATOM 2302 C C . GLU A 1 296 ? -26.370 23.071 37.604 1.00 82.94 296 GLU A C 1
ATOM 2304 O O . GLU A 1 296 ? -25.212 23.035 38.027 1.00 82.94 296 GLU A O 1
ATOM 2309 N N . THR A 1 297 ? -27.340 22.357 38.180 1.00 83.50 297 THR A N 1
ATOM 2310 C CA . THR A 1 297 ? -27.127 21.466 39.331 1.00 83.50 297 THR A CA 1
ATOM 2311 C C . THR A 1 297 ? -26.350 20.220 38.917 1.00 83.50 297 THR A C 1
ATOM 2313 O O . THR A 1 297 ? -25.431 19.811 39.624 1.00 83.50 297 THR A O 1
ATOM 2316 N N . ALA A 1 298 ? -26.639 19.666 37.737 1.00 81.44 298 ALA A N 1
ATOM 2317 C CA . ALA A 1 298 ? -25.902 18.536 37.181 1.00 81.44 298 ALA A CA 1
ATOM 2318 C C . ALA A 1 298 ? -24.441 18.895 36.857 1.00 81.44 298 ALA A C 1
ATOM 2320 O O . ALA A 1 298 ? -23.534 18.115 37.153 1.00 81.44 298 ALA A O 1
ATOM 2321 N N . ILE A 1 299 ? -24.181 20.098 36.329 1.00 84.94 299 ILE A N 1
ATOM 2322 C CA . ILE A 1 299 ? -22.817 20.603 36.094 1.00 84.94 299 ILE A CA 1
ATOM 2323 C C . ILE A 1 299 ? -22.055 20.748 37.416 1.00 84.94 299 ILE A C 1
ATOM 2325 O O . ILE A 1 299 ? -20.932 20.256 37.523 1.00 84.94 299 ILE A O 1
ATOM 2329 N N . LYS A 1 300 ? -22.659 21.373 38.435 1.00 86.50 300 LYS A N 1
ATOM 2330 C CA . LYS A 1 300 ? -22.029 21.535 39.757 1.00 86.50 300 LYS A CA 1
ATOM 2331 C C . LYS A 1 300 ? -21.803 20.198 40.465 1.00 86.50 300 LYS A C 1
ATOM 2333 O O . LYS A 1 300 ? -20.736 19.997 41.034 1.00 86.50 300 LYS A O 1
ATOM 2338 N N . GLY A 1 301 ? -22.759 19.273 40.386 1.00 80.75 301 GLY A N 1
ATOM 2339 C CA . GLY A 1 301 ? -22.632 17.925 40.947 1.00 80.75 301 GLY A CA 1
ATOM 2340 C C . GLY A 1 301 ? -21.515 17.126 40.279 1.00 80.75 301 GLY A C 1
ATOM 2341 O O . GLY A 1 301 ? -20.700 16.507 40.957 1.00 80.75 301 GLY A O 1
ATOM 2342 N N . THR A 1 302 ? -21.402 17.223 38.954 1.00 82.38 302 THR A N 1
ATOM 2343 C CA . THR A 1 302 ? -20.317 16.590 38.189 1.00 82.38 302 THR A CA 1
ATOM 2344 C C . THR A 1 302 ? -18.957 17.204 38.521 1.00 82.38 302 THR A C 1
ATOM 2346 O O . THR A 1 302 ? -17.981 16.483 38.719 1.00 82.38 302 THR A O 1
ATOM 2349 N N . ALA A 1 303 ? -18.892 18.534 38.616 1.00 82.75 303 ALA A N 1
ATOM 2350 C CA . ALA A 1 303 ? -17.695 19.274 39.001 1.00 82.75 303 ALA A CA 1
ATOM 2351 C C . ALA A 1 303 ? -17.207 18.872 40.401 1.00 82.75 303 ALA A C 1
ATOM 2353 O O . ALA A 1 303 ? -16.027 18.573 40.579 1.00 82.75 303 ALA A O 1
ATOM 2354 N N . HIS A 1 304 ? -18.124 18.771 41.366 1.00 81.50 304 HIS A N 1
ATOM 2355 C CA . HIS A 1 304 ? -17.818 18.350 42.732 1.00 81.50 304 HIS A CA 1
ATOM 2356 C C . HIS A 1 304 ? -17.403 16.873 42.812 1.00 81.50 304 HIS A C 1
ATOM 2358 O O . HIS A 1 304 ? -16.499 16.529 43.569 1.00 81.50 304 HIS A O 1
ATOM 2364 N N . ALA A 1 305 ? -18.030 15.993 42.030 1.00 78.00 305 ALA A N 1
ATOM 2365 C CA . ALA A 1 305 ? -17.698 14.569 42.018 1.00 78.00 305 ALA A CA 1
ATOM 2366 C C . ALA A 1 305 ? -16.326 14.274 41.388 1.00 78.00 305 ALA A C 1
ATOM 2368 O O . ALA A 1 305 ? -15.671 13.306 41.766 1.00 78.00 305 ALA A O 1
ATOM 2369 N N . LEU A 1 306 ? -15.892 15.100 40.430 1.00 77.94 306 LEU A N 1
ATOM 2370 C CA . LEU A 1 306 ? -14.639 14.910 39.690 1.00 77.94 306 LEU A CA 1
ATOM 2371 C C . LEU A 1 306 ? -13.514 15.859 40.119 1.00 77.94 306 LEU A C 1
ATOM 2373 O O . LEU A 1 306 ? -12.422 15.785 39.559 1.00 77.94 306 LEU A O 1
ATOM 2377 N N . GLY A 1 307 ? -13.763 16.747 41.085 1.00 78.81 307 GLY A N 1
ATOM 2378 C CA . GLY A 1 307 ? -12.787 17.743 41.537 1.00 78.81 307 GLY A CA 1
ATOM 2379 C C . GLY A 1 307 ? -12.374 18.726 40.437 1.00 78.81 307 GLY A C 1
ATOM 2380 O O . GLY A 1 307 ? -11.235 19.188 40.413 1.00 78.81 307 GLY A O 1
ATOM 2381 N N . LEU A 1 308 ? -13.274 19.013 39.494 1.00 82.69 308 LEU A N 1
ATOM 2382 C CA . LEU A 1 308 ? -13.016 19.887 38.351 1.00 82.69 308 LEU A CA 1
ATOM 2383 C C . LEU A 1 308 ? -13.686 21.252 38.536 1.00 82.69 308 LEU A C 1
ATOM 2385 O O . LEU A 1 308 ? -14.767 21.327 39.119 1.00 82.69 308 LEU A O 1
ATOM 2389 N N . PRO A 1 309 ? -13.113 22.339 37.990 1.00 84.31 309 PRO A N 1
ATOM 2390 C CA . PRO A 1 309 ? -13.782 23.631 37.991 1.00 84.31 309 PRO A CA 1
ATOM 2391 C C . PRO A 1 309 ? -15.079 23.569 37.157 1.00 84.31 309 PRO A C 1
ATOM 2393 O O . PRO A 1 309 ? -15.075 23.021 36.046 1.00 84.31 309 PRO A O 1
ATOM 2396 N N . PRO A 1 310 ? -16.192 24.149 37.650 1.00 80.31 310 PRO A N 1
ATOM 2397 C CA . PRO A 1 310 ? -17.512 24.035 37.020 1.00 80.31 310 PRO A CA 1
ATOM 2398 C C . PRO A 1 310 ? -17.557 24.647 35.614 1.00 80.31 310 PRO A C 1
ATOM 2400 O O . PRO A 1 310 ? -18.289 24.172 34.749 1.00 80.31 310 PRO A O 1
ATOM 2403 N N . GLU A 1 311 ? -16.724 25.653 35.354 1.00 83.44 311 GLU A N 1
ATOM 2404 C CA . GLU A 1 311 ? -16.577 26.308 34.051 1.00 83.44 311 GLU A CA 1
ATOM 2405 C C . GLU A 1 311 ? -16.062 25.343 32.976 1.00 83.44 311 GLU A C 1
ATOM 2407 O O . GLU A 1 311 ? -16.594 25.320 31.865 1.00 83.44 311 GLU A O 1
ATOM 2412 N N . ARG A 1 312 ? -15.096 24.475 33.316 1.00 75.81 312 ARG A N 1
ATOM 2413 C CA . ARG A 1 312 ? -14.578 23.461 32.383 1.00 75.81 312 ARG A CA 1
ATOM 2414 C C . ARG A 1 312 ? -15.586 22.357 32.109 1.00 75.81 312 ARG A C 1
ATOM 2416 O O . ARG A 1 312 ? -15.720 21.924 30.967 1.00 75.81 312 ARG A O 1
ATOM 2423 N N . VAL A 1 313 ? -16.323 21.924 33.131 1.00 75.88 313 VAL A N 1
ATOM 2424 C CA . VAL A 1 313 ? -17.409 20.946 32.967 1.00 75.88 313 VAL A CA 1
ATOM 2425 C C . VAL A 1 313 ? -18.486 21.518 32.044 1.00 75.88 313 VAL A C 1
ATOM 2427 O O . VAL A 1 313 ? -18.896 20.855 31.092 1.00 75.88 313 VAL A O 1
ATOM 2430 N N . LYS A 1 314 ? -18.879 22.779 32.256 1.00 82.44 314 LYS A N 1
ATOM 2431 C CA . LYS A 1 314 ? -19.832 23.496 31.402 1.00 82.44 314 LYS A CA 1
ATOM 2432 C C . LYS A 1 314 ? -19.340 23.602 29.962 1.00 82.44 314 LYS A C 1
ATOM 2434 O O . LYS A 1 314 ? -20.101 23.304 29.045 1.00 82.44 314 LYS A O 1
ATOM 2439 N N . GLU A 1 315 ? -18.078 23.964 29.747 1.00 81.00 315 GLU A N 1
ATOM 2440 C CA . GLU A 1 315 ? -17.471 24.033 28.415 1.00 81.00 315 GLU A CA 1
ATOM 2441 C C . GLU A 1 315 ? -17.497 22.669 27.705 1.00 81.00 315 GLU A C 1
ATOM 2443 O O . GLU A 1 315 ? -17.866 22.572 26.532 1.00 81.00 315 GLU A O 1
ATOM 2448 N N . TRP A 1 316 ? -17.148 21.594 28.412 1.00 78.12 316 TRP A N 1
ATOM 2449 C CA . TRP A 1 316 ? -17.107 20.244 27.854 1.00 78.12 316 TRP A CA 1
ATOM 2450 C C . TRP A 1 316 ? -18.488 19.684 27.524 1.00 78.12 316 TRP A C 1
ATOM 2452 O O . TRP A 1 316 ? -18.638 19.076 26.459 1.00 78.12 316 TRP A O 1
ATOM 2462 N N . VAL A 1 317 ? -19.478 19.929 28.385 1.00 74.44 317 VAL A N 1
ATOM 2463 C CA . VAL A 1 317 ? -20.880 19.533 28.191 1.00 74.44 317 VAL A CA 1
ATOM 2464 C C . VAL A 1 317 ? -21.527 20.355 27.068 1.00 74.44 317 VAL A C 1
ATOM 2466 O O . VAL A 1 317 ? -22.145 19.788 26.165 1.00 74.44 317 VAL A O 1
ATOM 2469 N N . MET A 1 318 ? -21.315 21.677 27.034 1.00 76.50 318 MET A N 1
ATOM 2470 C CA . MET A 1 318 ? -21.823 22.562 25.973 1.00 76.50 318 MET A CA 1
ATOM 2471 C C . MET A 1 318 ? -21.235 22.227 24.599 1.00 76.50 318 MET A C 1
ATOM 2473 O O . MET A 1 318 ? -21.968 22.193 23.611 1.00 76.50 318 MET A O 1
ATOM 2477 N N . LYS A 1 319 ? -19.933 21.912 24.526 1.00 72.06 319 LYS A N 1
ATOM 2478 C CA . LYS A 1 319 ? -19.272 21.460 23.287 1.00 72.06 319 LYS A CA 1
ATOM 2479 C C . LYS A 1 319 ? -19.809 20.121 22.767 1.00 72.06 319 LYS A C 1
ATOM 2481 O O . LYS A 1 319 ? -19.488 19.751 21.640 1.00 72.06 319 LYS A O 1
ATOM 2486 N N . GLN A 1 320 ? -20.580 19.379 23.565 1.00 66.12 320 GLN A N 1
ATOM 2487 C CA . GLN A 1 320 ? -21.098 18.061 23.203 1.00 66.12 320 GLN A CA 1
ATOM 2488 C C . GLN A 1 320 ? -22.606 17.995 22.919 1.00 66.12 320 GLN A C 1
ATOM 2490 O O . GLN A 1 320 ? -23.034 16.920 22.501 1.00 66.12 320 GLN A O 1
ATOM 2495 N N . LYS A 1 321 ? -23.383 19.088 23.084 1.00 51.88 321 LYS A N 1
ATOM 2496 C CA . LYS A 1 321 ? -24.857 19.177 22.892 1.00 51.88 321 LYS A CA 1
ATOM 2497 C C . LYS A 1 321 ? -25.429 18.143 21.893 1.00 51.88 321 LYS A C 1
ATOM 2499 O O . LYS A 1 321 ? -25.556 18.419 20.704 1.00 51.88 321 LYS A O 1
ATOM 2504 N N . GLY A 1 322 ? -25.780 16.955 22.398 1.00 45.69 322 GLY A N 1
ATOM 2505 C CA . GLY A 1 322 ? -26.514 15.905 21.679 1.00 45.69 322 GLY A CA 1
ATOM 2506 C C . GLY A 1 322 ? -25.719 14.823 20.926 1.00 45.69 322 GLY A C 1
ATOM 2507 O O . GLY A 1 322 ? -26.357 13.940 20.366 1.00 45.69 322 GLY A O 1
ATOM 2508 N N . LYS A 1 323 ? -24.376 14.828 20.893 1.00 46.66 323 LYS A N 1
ATOM 2509 C CA . LYS A 1 323 ? -23.609 13.878 20.043 1.00 46.66 323 LYS A CA 1
ATOM 2510 C C . LYS A 1 323 ? -23.254 12.527 20.679 1.00 46.66 323 LYS A C 1
ATOM 2512 O O . LYS A 1 323 ? -22.937 11.601 19.945 1.00 46.66 323 LYS A O 1
ATOM 2517 N N . MET A 1 324 ? -23.304 12.389 22.004 1.00 39.97 324 MET A N 1
ATOM 2518 C CA . MET A 1 324 ? -23.062 11.114 22.695 1.00 39.97 324 MET A CA 1
ATOM 2519 C C . MET A 1 324 ? -24.179 10.850 23.704 1.00 39.97 324 MET A C 1
ATOM 2521 O O . MET A 1 324 ? -24.131 11.312 24.844 1.00 39.97 324 MET A O 1
ATOM 2525 N N . ARG A 1 325 ? -25.201 10.102 23.279 1.00 35.38 325 ARG A N 1
ATOM 2526 C CA . ARG A 1 325 ? -26.020 9.319 24.206 1.00 35.38 325 ARG A CA 1
ATOM 2527 C C . ARG A 1 325 ? -25.261 8.022 24.448 1.00 35.38 325 ARG A C 1
ATOM 2529 O O . ARG A 1 325 ? -25.190 7.192 23.554 1.00 35.38 325 ARG A O 1
ATOM 2536 N N . VAL A 1 326 ? -24.660 7.885 25.624 1.00 35.34 326 VAL A N 1
ATOM 2537 C CA . VAL A 1 326 ? -24.180 6.583 26.093 1.00 35.34 326 VAL A CA 1
ATOM 2538 C C . VAL A 1 326 ? -25.385 5.926 26.759 1.00 35.34 326 VAL A C 1
ATOM 2540 O O . VAL A 1 326 ? -25.766 6.327 27.862 1.00 35.34 326 VAL A O 1
ATOM 2543 N N . SER A 1 327 ? -26.058 5.044 26.015 1.00 29.67 327 SER A N 1
ATOM 2544 C CA . SER A 1 327 ? -27.040 4.098 26.556 1.00 29.67 327 SER A CA 1
ATOM 2545 C C . SER A 1 327 ? -26.320 2.983 27.290 1.00 29.67 327 SER A C 1
ATOM 2547 O O . SER A 1 327 ? -25.362 2.458 26.683 1.00 29.67 327 SER A O 1
#